Protein AF-0000000084949213 (afdb_homodimer)

Foldseek 3Di:
DAAEAEQEEAELAEQDCHEDERYEYENYEYENYEQDQYEYANYEYACYEYYCYENHNHEYAAYYYANYEYELYEHAQYECCRYDQPHDEYEYANYEQENYEDALHEHEQYEYANYEHALYEQANYEHANYEDHAYECANYDDFQYECALYECANYANAADACVRYHCHNYHYHPVHCVSNCVVVVDDDD/DAAEAEQEEAELAEQDCHEDERYEYENYEYENYEQDQYEYANYEYACYEYECYENHNHEYAAYYYANYEYELYEHAQYECCRYDQPHDEYEYANYEQENYEDALHEHEQYEYANYEHALYEQANYEHANYEDHAYECANYDDFQYECHLYECANYANAADACVRYHCHNYHYHPVHCVSNCVVVVDDDD

InterPro domains:
  IPR001646 Pentapeptide repeat [PF13599] (20-81)
  IPR001646 Pentapeptide repeat [PF13599] (91-152)
  IPR052949 Peptide antibiotic immunity-related [PTHR42999] (12-187)

Structure (mmCIF, N/CA/C/O backbone):
data_AF-0000000084949213-model_v1
#
loop_
_entity.id
_entity.type
_entity.pdbx_description
1 polymer 'Pentapeptide repeat-containing protein'
#
loop_
_atom_site.group_PDB
_atom_site.id
_atom_site.type_symbol
_atom_site.label_atom_id
_atom_site.label_alt_id
_atom_site.label_comp_id
_atom_site.label_asym_id
_atom_site.label_entity_id
_atom_site.label_seq_id
_atom_site.pdbx_PDB_ins_code
_atom_site.Cartn_x
_atom_site.Cartn_y
_atom_site.Cartn_z
_atom_site.occupancy
_atom_site.B_iso_or_equiv
_atom_site.auth_seq_id
_atom_site.auth_comp_id
_atom_site.auth_asym_id
_atom_site.auth_atom_id
_atom_site.pdbx_PDB_model_num
ATOM 1 N N . MET A 1 1 ? -15.68 45.188 22.5 1 49.16 1 MET A N 1
ATOM 2 C CA . MET A 1 1 ? -14.969 46.062 21.562 1 49.16 1 MET A CA 1
ATOM 3 C C . MET A 1 1 ? -13.617 45.438 21.172 1 49.16 1 MET A C 1
ATOM 5 O O . MET A 1 1 ? -12.859 45.031 22.047 1 49.16 1 MET A O 1
ATOM 9 N N . HIS A 1 2 ? -13.453 44.906 19.844 1 63.94 2 HIS A N 1
ATOM 10 C CA . HIS A 1 2 ? -12.219 44.281 19.391 1 63.94 2 HIS A CA 1
ATOM 11 C C . HIS A 1 2 ? -11.062 45.281 19.406 1 63.94 2 HIS A C 1
ATOM 13 O O . HIS A 1 2 ? -11.219 46.406 18.969 1 63.94 2 HIS A O 1
ATOM 19 N N . ASP A 1 3 ? -10.109 45.094 20.328 1 84.94 3 ASP A N 1
ATOM 20 C CA . ASP A 1 3 ? -8.867 45.844 20.172 1 84.94 3 ASP A CA 1
ATOM 21 C C . ASP A 1 3 ? -8.164 45.469 18.875 1 84.94 3 ASP A C 1
ATOM 23 O O . ASP A 1 3 ? -7.836 44.281 18.656 1 84.94 3 ASP A O 1
ATOM 27 N N . PHE A 1 4 ? -8.25 46.406 17.875 1 93.06 4 PHE A N 1
ATOM 28 C CA . PHE A 1 4 ? -7.656 46.219 16.547 1 93.06 4 PHE A CA 1
ATOM 29 C C . PHE A 1 4 ? -6.227 46.719 16.531 1 93.06 4 PHE A C 1
ATOM 31 O O . PHE A 1 4 ? -5.98 47.906 16.844 1 93.06 4 PHE A O 1
ATOM 38 N N . ILE A 1 5 ? -5.301 45.875 16.312 1 94.38 5 ILE A N 1
ATOM 39 C CA . ILE A 1 5 ? -3.879 46.188 16.219 1 94.38 5 ILE A CA 1
ATOM 40 C C . ILE A 1 5 ? -3.391 46 14.789 1 94.38 5 ILE A C 1
ATOM 42 O O . ILE A 1 5 ? -3.553 44.906 14.219 1 94.38 5 ILE A O 1
ATOM 46 N N . TYR A 1 6 ? -2.861 47.062 14.133 1 96.12 6 TYR A N 1
ATOM 47 C CA . TYR A 1 6 ? -2.525 47.031 12.719 1 96.12 6 TYR A CA 1
ATOM 48 C C . TYR A 1 6 ? -1.072 47.438 12.484 1 96.12 6 TYR A C 1
ATOM 50 O O . TYR A 1 6 ? -0.598 48.406 13.062 1 96.12 6 TYR A O 1
ATOM 58 N N . ASP A 1 7 ? -0.373 46.594 11.695 1 97.19 7 ASP A N 1
ATOM 59 C CA . ASP A 1 7 ? 0.947 46.938 11.188 1 97.19 7 ASP A CA 1
ATOM 60 C C . ASP A 1 7 ? 1.932 47.188 12.328 1 97.19 7 ASP A C 1
ATOM 62 O O . ASP A 1 7 ? 2.58 48.219 12.375 1 97.19 7 ASP A O 1
ATOM 66 N N . GLN A 1 8 ? 1.951 46.281 13.266 1 96.31 8 GLN A N 1
ATOM 67 C CA . GLN A 1 8 ? 2.859 46.375 14.406 1 96.31 8 GLN A CA 1
ATOM 68 C C . GLN A 1 8 ? 3.844 45.219 14.422 1 96.31 8 GLN A C 1
ATOM 70 O O . GLN A 1 8 ? 3.576 44.156 13.836 1 96.31 8 GLN A O 1
ATOM 75 N N . ASN A 1 9 ? 5.02 45.469 14.953 1 97.5 9 ASN A N 1
ATOM 76 C CA . ASN A 1 9 ? 6.031 44.438 15.203 1 97.5 9 ASN A CA 1
ATOM 77 C C . ASN A 1 9 ? 6.207 44.188 16.703 1 97.5 9 ASN A C 1
ATOM 79 O O . ASN A 1 9 ? 6.477 45.094 17.469 1 97.5 9 ASN A O 1
ATOM 83 N N . PHE A 1 10 ? 6 43.062 17.094 1 96.38 10 PHE A N 1
ATOM 84 C CA . PHE A 1 10 ? 6.203 42.625 18.469 1 96.38 10 PHE A CA 1
ATOM 85 C C . PHE A 1 10 ? 7.492 41.812 18.594 1 96.38 10 PHE A C 1
ATOM 87 O O . PHE A 1 10 ? 7.641 40.781 17.953 1 96.38 10 PHE A O 1
ATOM 94 N N . ASN A 1 11 ? 8.461 42.312 19.344 1 96.88 11 ASN A N 1
ATOM 95 C CA . ASN A 1 11 ? 9.773 41.688 19.469 1 96.88 11 ASN A CA 1
ATOM 96 C C . ASN A 1 11 ? 10.062 41.281 20.906 1 96.88 11 ASN A C 1
ATOM 98 O O . ASN A 1 11 ? 10.125 42.125 21.812 1 96.88 11 ASN A O 1
ATOM 102 N N . GLN A 1 12 ? 10.164 39.938 21.109 1 95.94 12 GLN A N 1
ATOM 103 C CA . GLN A 1 12 ? 10.594 39.375 22.391 1 95.94 12 GLN A CA 1
ATOM 104 C C . GLN A 1 12 ? 9.602 39.719 23.5 1 95.94 12 GLN A C 1
ATOM 106 O O . GLN A 1 12 ? 10.008 40.062 24.609 1 95.94 12 GLN A O 1
ATOM 111 N N . VAL A 1 13 ? 8.398 39.719 23.047 1 92.62 13 VAL A N 1
ATOM 112 C CA . VAL A 1 13 ? 7.363 39.938 24.062 1 92.62 13 VAL A CA 1
ATOM 113 C C . VAL A 1 13 ? 7.008 38.625 24.734 1 92.62 13 VAL A C 1
ATOM 115 O O . VAL A 1 13 ? 6.91 37.594 24.078 1 92.62 13 VAL A O 1
ATOM 118 N N . VAL A 1 14 ? 6.863 38.625 26.078 1 89.81 14 VAL A N 1
ATOM 119 C CA . VAL A 1 14 ? 6.516 37.406 26.844 1 89.81 14 VAL A CA 1
ATOM 120 C C . VAL A 1 14 ? 5.027 37.438 27.188 1 89.81 14 VAL A C 1
ATOM 122 O O . VAL A 1 14 ? 4.578 38.312 27.953 1 89.81 14 VAL A O 1
ATOM 125 N N . TYR A 1 15 ? 4.289 36.594 26.625 1 86 15 TYR A N 1
ATOM 126 C CA . TYR A 1 15 ? 2.857 36.469 26.859 1 86 15 TYR A CA 1
ATOM 127 C C . TYR A 1 15 ? 2.533 35.156 27.594 1 86 15 TYR A C 1
ATOM 129 O O . TYR A 1 15 ? 1.407 34.656 27.531 1 86 15 TYR A O 1
ATOM 137 N N . ASN A 1 16 ? 3.51 34.625 28.375 1 84.81 16 ASN A N 1
ATOM 138 C CA . ASN A 1 16 ? 3.299 33.375 29.078 1 84.81 16 ASN A CA 1
ATOM 139 C C . ASN A 1 16 ? 2.084 33.438 30 1 84.81 16 ASN A C 1
ATOM 141 O O . ASN A 1 16 ? 1.933 34.375 30.766 1 84.81 16 ASN A O 1
ATOM 145 N N . GLN A 1 17 ? 1.149 32.469 29.812 1 83.62 17 GLN A N 1
ATOM 146 C CA . GLN A 1 17 ? -0.035 32.281 30.656 1 83.62 17 GLN A CA 1
ATOM 147 C C . GLN A 1 17 ? -0.945 33.531 30.562 1 83.62 17 GLN A C 1
ATOM 149 O O . GLN A 1 17 ? -1.778 33.75 31.438 1 83.62 17 GLN A O 1
ATOM 154 N N . TYR A 1 18 ? -0.668 34.281 29.422 1 85.25 18 TYR A N 1
ATOM 155 C CA . TYR A 1 18 ? -1.505 35.438 29.219 1 85.25 18 TYR A CA 1
ATOM 156 C C . TYR A 1 18 ? -2.768 35.094 28.453 1 85.25 18 TYR A C 1
ATOM 158 O O . TYR A 1 18 ? -2.789 34.125 27.688 1 85.25 18 TYR A O 1
ATOM 166 N N . GLU A 1 19 ? -3.75 35.875 28.688 1 89 19 GLU A N 1
ATOM 167 C CA . GLU A 1 19 ? -4.992 35.719 27.953 1 89 19 GLU A CA 1
ATOM 168 C C . GLU A 1 19 ? -5.129 36.812 26.875 1 89 19 GLU A C 1
ATOM 170 O O . GLU A 1 19 ? -5.145 38 27.188 1 89 19 GLU A O 1
ATOM 175 N N . LEU A 1 20 ? -5.043 36.5 25.75 1 89.69 20 LEU A N 1
ATOM 176 C CA . LEU A 1 20 ? -5.316 37.375 24.625 1 89.69 20 LEU A CA 1
ATOM 177 C C . LEU A 1 20 ? -6.738 37.188 24.109 1 89.69 20 LEU A C 1
ATOM 179 O O . LEU A 1 20 ? -7.016 36.25 23.391 1 89.69 20 LEU A O 1
ATOM 183 N N . THR A 1 21 ? -7.582 38.062 24.547 1 91.12 21 THR A N 1
ATOM 184 C CA . THR A 1 21 ? -9 37.906 24.266 1 91.12 21 THR A CA 1
ATOM 185 C C . THR A 1 21 ? -9.516 39.031 23.375 1 91.12 21 THR A C 1
ATOM 187 O O . THR A 1 21 ? -9.227 40.188 23.609 1 91.12 21 THR A O 1
ATOM 190 N N . ASN A 1 22 ? -10.195 38.656 22.359 1 91.56 22 ASN A N 1
ATOM 191 C CA . ASN A 1 22 ? -10.93 39.562 21.5 1 91.56 22 ASN A CA 1
ATOM 192 C C . ASN A 1 22 ? -10.008 40.594 20.875 1 91.56 22 ASN A C 1
ATOM 194 O O . ASN A 1 22 ? -10.281 41.812 20.938 1 91.56 22 ASN A O 1
ATOM 198 N N . LYS A 1 23 ? -9.016 40.094 20.312 1 92 23 LYS A N 1
ATOM 199 C CA . LYS A 1 23 ? -8.07 40.969 19.609 1 92 23 LYS A CA 1
ATOM 200 C C . LYS A 1 23 ? -8.016 40.625 18.125 1 92 23 LYS A C 1
ATOM 202 O O . LYS A 1 23 ? -8.289 39.469 17.734 1 92 23 LYS A O 1
ATOM 207 N N . GLU A 1 24 ? -7.781 41.625 17.406 1 94.69 24 GLU A N 1
ATOM 208 C CA . GLU A 1 24 ? -7.551 41.438 15.969 1 94.69 24 GLU A CA 1
ATOM 209 C C . GLU A 1 24 ? -6.199 42 15.547 1 94.69 24 GLU A C 1
ATOM 211 O O . GLU A 1 24 ? -5.941 43.219 15.742 1 94.69 24 GLU A O 1
ATOM 216 N N . PHE A 1 25 ? -5.438 41.156 15.078 1 95.19 25 PHE A N 1
ATOM 217 C CA . PHE A 1 25 ? -4.133 41.594 14.57 1 95.19 25 PHE A CA 1
ATOM 218 C C . PHE A 1 25 ? -4.094 41.5 13.055 1 95.19 25 PHE A C 1
ATOM 220 O O . PHE A 1 25 ? -4.457 40.469 12.477 1 95.19 25 PHE A O 1
ATOM 227 N N . GLU A 1 26 ? -3.74 42.531 12.438 1 96.56 26 GLU A N 1
ATOM 228 C CA . GLU A 1 26 ? -3.604 42.531 10.984 1 96.56 26 GLU A CA 1
ATOM 229 C C . GLU A 1 26 ? -2.254 43.094 10.547 1 96.56 26 GLU A C 1
ATOM 231 O O . GLU A 1 26 ? -1.831 44.156 11.039 1 96.56 26 GLU A O 1
ATOM 236 N N . ASN A 1 27 ? -1.588 42.344 9.641 1 97.69 27 ASN A N 1
ATOM 237 C CA . ASN A 1 27 ? -0.301 42.781 9.109 1 97.69 27 ASN A CA 1
ATOM 238 C C . ASN A 1 27 ? 0.723 43 10.219 1 97.69 27 ASN A C 1
ATOM 240 O O . ASN A 1 27 ? 1.404 44 10.258 1 97.69 27 ASN A O 1
ATOM 244 N N . CYS A 1 28 ? 0.71 42.062 11.164 1 97.69 28 CYS A N 1
ATOM 245 C CA . CYS A 1 28 ? 1.638 42.156 12.281 1 97.69 28 CYS A CA 1
ATOM 246 C C . CYS A 1 28 ? 2.693 41.062 12.195 1 97.69 28 CYS A C 1
ATOM 248 O O . CYS A 1 28 ? 2.479 40.031 11.547 1 97.69 28 CYS A O 1
ATOM 250 N N . THR A 1 29 ? 3.826 41.312 12.766 1 98.25 29 THR A N 1
ATOM 251 C CA . THR A 1 29 ? 4.898 40.344 12.875 1 98.25 29 THR A CA 1
ATOM 252 C C . THR A 1 29 ? 5.285 40.125 14.336 1 98.25 29 THR A C 1
ATOM 254 O O . THR A 1 29 ? 5.457 41.094 15.086 1 98.25 29 THR A O 1
ATOM 257 N N . PHE A 1 30 ? 5.371 38.938 14.75 1 97.81 30 PHE A N 1
ATOM 258 C CA . PHE A 1 30 ? 5.82 38.562 16.078 1 97.81 30 PHE A CA 1
ATOM 259 C C . PHE A 1 30 ? 7.152 37.812 16 1 97.81 30 PHE A C 1
ATOM 261 O O . PHE A 1 30 ? 7.254 36.75 15.367 1 97.81 30 PHE A O 1
ATOM 268 N N . THR A 1 31 ? 8.219 38.375 16.594 1 98.25 31 THR A N 1
ATOM 269 C CA . THR A 1 31 ? 9.539 37.781 16.531 1 98.25 31 THR A CA 1
ATOM 270 C C . THR A 1 31 ? 10.055 37.438 17.922 1 98.25 31 THR A C 1
ATOM 272 O O . THR A 1 31 ? 10.211 38.344 18.766 1 98.25 31 THR A O 1
ATOM 275 N N . GLY A 1 32 ? 10.273 36.188 18.156 1 97.94 32 GLY A N 1
ATOM 276 C CA . GLY A 1 32 ? 10.867 35.781 19.422 1 97.94 32 GLY A CA 1
ATOM 277 C C . GLY A 1 32 ? 9.914 35.906 20.594 1 97.94 32 GLY A C 1
ATOM 278 O O . GLY A 1 32 ? 10.344 36.125 21.719 1 97.94 32 GLY A O 1
ATOM 279 N N . CYS A 1 33 ? 8.688 35.938 20.328 1 97.31 33 CYS A N 1
ATOM 280 C CA . CYS A 1 33 ? 7.699 36.062 21.391 1 97.31 33 CYS A CA 1
ATOM 281 C C . CYS A 1 33 ? 7.402 34.719 22.047 1 97.31 33 CYS A C 1
ATOM 283 O O . CYS A 1 33 ? 7.547 33.688 21.422 1 97.31 33 CYS A O 1
ATOM 285 N N . ASN A 1 34 ? 7.066 34.75 23.312 1 97.31 34 ASN A N 1
ATOM 286 C CA . ASN A 1 34 ? 6.746 33.531 24.062 1 97.31 34 ASN A CA 1
ATOM 287 C C . ASN A 1 34 ? 5.266 33.469 24.438 1 97.31 34 ASN A C 1
ATOM 289 O O . ASN A 1 34 ? 4.797 34.281 25.234 1 97.31 34 ASN A O 1
ATOM 293 N N . PHE A 1 35 ? 4.609 32.531 23.906 1 96.5 35 PHE A N 1
ATOM 294 C CA . PHE A 1 35 ? 3.184 32.344 24.156 1 96.5 35 PHE A CA 1
ATOM 295 C C . PHE A 1 35 ? 2.93 31.016 24.875 1 96.5 35 PHE A C 1
ATOM 297 O O . PHE A 1 35 ? 1.845 30.453 24.781 1 96.5 35 PHE A O 1
ATOM 304 N N . THR A 1 36 ? 3.908 30.484 25.578 1 96.06 36 THR A N 1
ATOM 305 C CA . THR A 1 36 ? 3.764 29.219 26.281 1 96.06 36 THR A CA 1
ATOM 306 C C . THR A 1 36 ? 2.561 29.266 27.219 1 96.06 36 THR A C 1
ATOM 308 O O . THR A 1 36 ? 2.422 30.188 28.016 1 96.06 36 THR A O 1
ATOM 311 N N . GLN A 1 37 ? 1.643 28.375 27.062 1 95.31 37 GLN A N 1
ATOM 312 C CA . GLN A 1 37 ? 0.457 28.219 27.891 1 95.31 37 GLN A CA 1
ATOM 313 C C . GLN A 1 37 ? -0.43 29.453 27.844 1 95.31 37 GLN A C 1
ATOM 315 O O . GLN A 1 37 ? -1.168 29.734 28.781 1 95.31 37 GLN A O 1
ATOM 320 N N . ALA A 1 38 ? -0.267 30.234 26.781 1 94.38 38 ALA A N 1
ATOM 321 C CA . ALA A 1 38 ? -1.157 31.375 26.594 1 94.38 38 ALA A CA 1
ATOM 322 C C . ALA A 1 38 ? -2.549 30.922 26.156 1 94.38 38 ALA A C 1
ATOM 324 O O . ALA A 1 38 ? -2.713 29.828 25.625 1 94.38 38 ALA A O 1
ATOM 325 N N . PHE A 1 39 ? -3.494 31.75 26.469 1 93.88 39 PHE 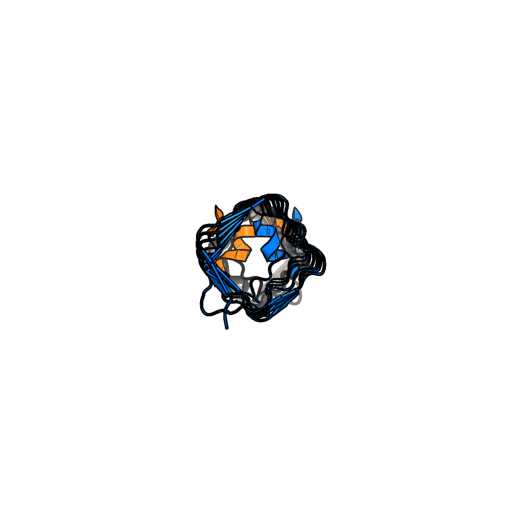A N 1
ATOM 326 C CA . PHE A 1 39 ? -4.875 31.484 26.078 1 93.88 39 PHE A CA 1
ATOM 327 C C . PHE A 1 39 ? -5.344 32.469 25.031 1 93.88 39 PHE A C 1
ATOM 329 O O . PHE A 1 39 ? -5.363 33.688 25.266 1 93.88 39 PHE A O 1
ATOM 336 N N . PHE A 1 40 ? -5.648 31.969 23.906 1 93.31 40 PHE A N 1
ATOM 337 C CA . PHE A 1 40 ? -6.215 32.781 22.859 1 93.31 40 PHE A CA 1
ATOM 338 C C . PHE A 1 40 ? -7.719 32.562 22.734 1 93.31 40 PHE A C 1
ATOM 340 O O . PHE A 1 40 ? -8.172 31.438 22.531 1 93.31 40 PHE A O 1
ATOM 347 N N . THR A 1 41 ? -8.469 33.625 22.938 1 92.06 41 THR A N 1
ATOM 348 C CA . THR A 1 41 ? -9.922 33.5 22.797 1 92.06 41 THR A CA 1
ATOM 349 C C . THR A 1 41 ? -10.477 34.594 21.906 1 92.06 41 THR A C 1
ATOM 351 O O . THR A 1 41 ? -10.234 35.781 22.141 1 92.06 41 THR A O 1
ATOM 354 N N . GLY A 1 42 ? -11.203 34.156 20.859 1 90.56 42 GLY A N 1
ATOM 355 C CA . GLY A 1 42 ? -11.852 35.125 20 1 90.56 42 GLY A CA 1
ATOM 356 C C . GLY A 1 42 ? -10.875 36.031 19.281 1 90.56 42 GLY A C 1
ATOM 357 O O . GLY A 1 42 ? -11.195 37.188 18.984 1 90.56 42 GLY A O 1
ATOM 358 N N . THR A 1 43 ? -9.734 35.594 19.156 1 91.5 43 THR A N 1
ATOM 359 C CA . THR A 1 43 ? -8.695 36.406 18.531 1 91.5 43 THR A CA 1
ATOM 360 C C . THR A 1 43 ? -8.57 36.094 17.047 1 91.5 43 THR A C 1
ATOM 362 O O . THR A 1 43 ? -8.812 34.969 16.625 1 91.5 43 THR A O 1
ATOM 365 N N . MET A 1 44 ? -8.273 37.125 16.297 1 92.62 44 MET A N 1
ATOM 366 C CA . MET A 1 44 ? -8.109 36.969 14.859 1 92.62 44 MET A CA 1
ATOM 367 C C . MET A 1 44 ? -6.742 37.438 14.406 1 92.62 44 MET A C 1
ATOM 369 O O . MET A 1 44 ? -6.297 38.531 14.805 1 92.62 44 MET A O 1
ATOM 373 N N . PHE A 1 45 ? -6.141 36.688 13.57 1 93.31 45 PHE A N 1
ATOM 374 C CA . PHE A 1 45 ? -4.887 37.062 12.938 1 93.31 45 PHE A CA 1
ATOM 375 C C . PHE A 1 45 ? -5.02 37.062 11.422 1 93.31 45 PHE A C 1
ATOM 377 O O . PHE A 1 45 ? -5.363 36.031 10.82 1 93.31 45 PHE A O 1
ATOM 384 N N . VAL A 1 46 ? -4.766 38.188 10.781 1 93.75 46 VAL A N 1
ATOM 385 C CA . VAL A 1 46 ? -4.836 38.312 9.336 1 93.75 46 VAL A CA 1
ATOM 386 C C . VAL A 1 46 ? -3.502 38.812 8.789 1 93.75 46 VAL A C 1
ATOM 388 O O . VAL A 1 46 ? -2.992 39.844 9.25 1 93.75 46 VAL A O 1
ATOM 391 N N . ASP A 1 47 ? -2.885 38.062 7.848 1 95.5 47 ASP A N 1
ATOM 392 C CA . ASP A 1 47 ? -1.632 38.469 7.219 1 95.5 47 ASP A CA 1
ATOM 393 C C . ASP A 1 47 ? -0.541 38.688 8.266 1 95.5 47 ASP A C 1
ATOM 395 O O . ASP A 1 47 ? 0.139 39.719 8.25 1 95.5 47 ASP A O 1
ATOM 399 N N . CYS A 1 48 ? -0.458 37.781 9.164 1 96.75 48 CYS A N 1
ATOM 400 C CA . CYS A 1 48 ? 0.534 37.906 10.227 1 96.75 48 CYS A CA 1
ATOM 401 C C . CYS A 1 48 ? 1.63 36.844 10.062 1 96.75 48 CYS A C 1
ATOM 403 O O . CYS A 1 48 ? 1.417 35.812 9.422 1 96.75 48 CYS A O 1
ATOM 405 N N . THR A 1 49 ? 2.775 37.156 10.578 1 97.94 49 THR A N 1
ATOM 406 C CA . THR A 1 49 ? 3.898 36.219 10.586 1 97.94 49 THR A CA 1
ATOM 407 C C . THR A 1 49 ? 4.438 36.062 12.008 1 97.94 49 THR A C 1
ATOM 409 O O . THR A 1 49 ? 4.633 37.031 12.734 1 97.94 49 THR A O 1
ATOM 412 N N . PHE A 1 50 ? 4.641 34.875 12.398 1 98 50 PHE A N 1
ATOM 413 C CA . PHE A 1 50 ? 5.285 34.531 13.656 1 98 50 PHE A CA 1
ATOM 414 C C . PHE A 1 50 ? 6.637 33.844 13.406 1 98 50 PHE A C 1
ATOM 416 O O . PHE A 1 50 ? 6.719 32.875 12.68 1 98 50 PHE A O 1
ATOM 423 N N . LYS A 1 51 ? 7.738 34.438 13.969 1 98.38 51 LYS A N 1
ATOM 424 C CA . LYS A 1 51 ? 9.086 33.906 13.773 1 98.38 51 LYS A CA 1
ATOM 425 C C . LYS A 1 51 ? 9.766 33.625 15.117 1 98.38 51 LYS A C 1
ATOM 427 O O . LYS A 1 51 ? 9.828 34.5 15.977 1 98.38 51 LYS A O 1
ATOM 432 N N . ASN A 1 52 ? 10.211 32.375 15.211 1 98.5 52 ASN A N 1
ATOM 433 C CA . ASN A 1 52 ? 10.953 32 16.406 1 98.5 52 ASN A CA 1
ATOM 434 C C . ASN A 1 52 ? 10.125 32.219 17.672 1 98.5 52 ASN A C 1
ATOM 436 O O . ASN A 1 52 ? 10.617 32.781 18.656 1 98.5 52 ASN A O 1
ATOM 440 N N . CYS A 1 53 ? 8.938 31.844 17.625 1 98.38 53 CYS A N 1
ATOM 441 C CA . CYS A 1 53 ? 8.039 32 18.766 1 98.38 53 CYS A CA 1
ATOM 442 C C . CYS A 1 53 ? 7.777 30.656 19.438 1 98.38 53 CYS A C 1
ATOM 444 O O . CYS A 1 53 ? 8.031 29.594 18.859 1 98.38 53 CYS A O 1
ATOM 446 N N . ASN A 1 54 ? 7.371 30.703 20.656 1 98.12 54 ASN A N 1
ATOM 447 C CA . ASN A 1 54 ? 7.031 29.516 21.422 1 98.12 54 ASN A CA 1
ATOM 448 C C . ASN A 1 54 ? 5.551 29.484 21.797 1 98.12 54 ASN A C 1
ATOM 450 O O . ASN A 1 54 ? 5.074 30.359 22.531 1 98.12 54 ASN A O 1
ATOM 454 N N . PHE A 1 55 ? 4.859 28.453 21.297 1 97.25 55 PHE A N 1
ATOM 455 C CA . PHE A 1 55 ? 3.438 28.297 21.578 1 97.25 55 PHE A CA 1
ATOM 456 C C . PHE A 1 55 ? 3.18 27.031 22.391 1 97.25 55 PHE A C 1
ATOM 458 O O . PHE A 1 55 ? 2.043 26.562 22.484 1 97.25 55 PHE A O 1
ATOM 465 N N . LYS A 1 56 ? 4.18 26.469 23 1 96.94 56 LYS A N 1
ATOM 466 C CA . LYS A 1 56 ? 4.043 25.188 23.688 1 96.94 56 LYS A CA 1
ATOM 467 C C . LYS A 1 56 ? 2.873 25.219 24.672 1 96.94 56 LYS A C 1
ATOM 469 O O . LYS A 1 56 ? 2.773 26.141 25.5 1 96.94 56 LYS A O 1
ATOM 474 N N . GLU A 1 57 ? 1.869 24.328 24.5 1 96.44 57 GLU A N 1
ATOM 475 C CA . GLU A 1 57 ? 0.73 24.094 25.391 1 96.44 57 GLU A CA 1
ATOM 476 C C . GLU A 1 57 ? -0.219 25.297 25.391 1 96.44 57 GLU A C 1
ATOM 478 O O . GLU A 1 57 ? -0.993 25.484 26.328 1 96.44 57 GLU A O 1
ATOM 483 N N . ALA A 1 58 ? -0.126 26.125 24.359 1 95.88 58 ALA A N 1
ATOM 484 C CA . ALA A 1 58 ? -1.089 27.219 24.234 1 95.88 58 ALA A CA 1
ATOM 485 C C . ALA A 1 58 ? -2.5 26.688 24.016 1 95.88 58 ALA A C 1
ATOM 487 O O . ALA A 1 58 ? -2.682 25.609 23.438 1 95.88 58 ALA A O 1
ATOM 488 N N . LYS A 1 59 ? -3.48 27.469 24.453 1 94.5 59 LYS A N 1
ATOM 489 C CA . LYS A 1 59 ? -4.883 27.094 24.312 1 94.5 59 LYS A CA 1
ATOM 490 C C . LYS A 1 59 ? -5.598 27.984 23.297 1 94.5 59 LYS A C 1
ATOM 492 O O . LYS A 1 59 ? -5.516 29.219 23.391 1 94.5 59 LYS A O 1
ATOM 497 N N . ILE A 1 60 ? -6.277 27.297 22.438 1 91.69 60 ILE A N 1
ATOM 498 C CA . ILE A 1 60 ? -6.938 28 21.344 1 91.69 60 ILE A CA 1
ATOM 499 C C . ILE A 1 60 ? -8.453 27.859 21.469 1 91.69 60 ILE A C 1
ATOM 501 O O . ILE A 1 60 ? -8.969 26.734 21.578 1 91.69 60 ILE A O 1
ATOM 505 N N . GLY A 1 61 ? -9.141 28.984 21.547 1 90.88 61 GLY A N 1
ATOM 506 C CA . GLY A 1 61 ? -10.594 29.031 21.578 1 90.88 61 GLY A CA 1
ATOM 507 C C . GLY A 1 61 ? -11.164 30.031 20.578 1 90.88 61 GLY A C 1
ATOM 508 O O . GLY A 1 61 ? -11.172 31.234 20.828 1 90.88 61 GLY A O 1
ATOM 509 N N . HIS A 1 62 ? -11.625 29.516 19.406 1 88.69 62 HIS A N 1
ATOM 510 C CA . HIS A 1 62 ? -12.258 30.312 18.359 1 88.69 62 HIS A CA 1
ATOM 511 C C . HIS A 1 62 ? -11.289 31.328 17.781 1 88.69 62 HIS A C 1
ATOM 513 O O . HIS A 1 62 ? -11.578 32.531 17.734 1 88.69 62 HIS A O 1
ATOM 519 N N . VAL A 1 63 ? -10.281 30.891 17.453 1 90.88 63 VAL A N 1
ATOM 520 C CA . VAL A 1 63 ? -9.258 31.75 16.859 1 90.88 63 VAL A CA 1
ATOM 521 C C . VAL A 1 63 ? -9.344 31.672 15.336 1 90.88 63 VAL A C 1
ATOM 523 O O . VAL A 1 63 ? -9.523 30.594 14.773 1 90.88 63 VAL A O 1
ATOM 526 N N . GLY A 1 64 ? -9.281 32.844 14.711 1 91.12 64 GLY A N 1
ATOM 527 C CA . GLY A 1 64 ? -9.234 32.906 13.258 1 91.12 64 GLY A CA 1
ATOM 528 C C . GLY A 1 64 ? -7.836 33.156 12.719 1 91.12 64 GLY A C 1
ATOM 529 O O . GLY A 1 64 ? -7.102 34 13.242 1 91.12 64 GLY A O 1
ATOM 530 N N . LEU A 1 65 ? -7.531 32.406 11.734 1 91.12 65 LEU A N 1
ATOM 531 C CA . LEU A 1 65 ? -6.238 32.531 11.07 1 91.12 65 LEU A CA 1
ATOM 532 C C . LEU A 1 65 ? -6.422 32.688 9.562 1 91.12 65 LEU A C 1
ATOM 534 O O . LEU A 1 65 ? -7 31.828 8.906 1 91.12 65 LEU A O 1
ATOM 538 N N . ARG A 1 66 ? -6.02 33.875 9.078 1 92.06 66 ARG A N 1
ATOM 539 C CA . ARG A 1 66 ? -6.074 34.094 7.641 1 92.06 66 ARG A CA 1
ATOM 540 C C . ARG A 1 66 ? -4.723 34.562 7.105 1 92.06 66 ARG A C 1
ATOM 542 O O . ARG A 1 66 ? -4.273 35.656 7.395 1 92.06 66 ARG A O 1
ATOM 549 N N . ASN A 1 67 ? -4.125 33.688 6.293 1 93.38 67 ASN A N 1
ATOM 550 C CA . ASN A 1 67 ? -2.807 33.969 5.723 1 93.38 67 ASN A CA 1
ATOM 551 C C . ASN A 1 67 ? -1.767 34.219 6.809 1 93.38 67 ASN A C 1
ATOM 553 O O . ASN A 1 67 ? -1.156 35.281 6.852 1 93.38 67 ASN A O 1
ATOM 557 N N . VAL A 1 68 ? -1.606 33.281 7.574 1 95.31 68 VAL A N 1
ATOM 558 C CA . VAL A 1 68 ? -0.656 33.375 8.68 1 95.31 68 VAL A CA 1
ATOM 559 C C . VAL A 1 68 ? 0.515 32.438 8.43 1 95.31 68 VAL A C 1
ATOM 561 O O . VAL A 1 68 ? 0.319 31.281 7.996 1 95.31 68 VAL A O 1
ATOM 564 N N . LEU A 1 69 ? 1.699 32.938 8.672 1 97.06 69 LEU A N 1
ATOM 565 C CA . LEU A 1 69 ? 2.904 32.125 8.516 1 97.06 69 LEU A CA 1
ATOM 566 C C . LEU A 1 69 ? 3.586 31.891 9.859 1 97.06 69 LEU A C 1
ATOM 568 O O . LEU A 1 69 ? 3.822 32.844 10.609 1 97.06 69 LEU A O 1
ATOM 572 N N . PHE A 1 70 ? 3.881 30.656 10.141 1 97.69 70 PHE A N 1
ATOM 573 C CA . PHE A 1 70 ? 4.656 30.297 11.32 1 97.69 70 PHE A CA 1
ATOM 574 C C . PHE A 1 70 ? 6.027 29.766 10.922 1 97.69 70 PHE A C 1
ATOM 576 O O . PHE A 1 70 ? 6.125 28.812 10.141 1 97.69 70 PHE A O 1
ATOM 583 N N . VAL A 1 71 ? 7.047 30.359 11.461 1 98.56 71 VAL A N 1
ATOM 584 C CA . VAL A 1 71 ? 8.406 29.938 11.125 1 98.56 71 VAL A CA 1
ATOM 585 C C . VAL A 1 71 ? 9.203 29.703 12.406 1 98.56 71 VAL A C 1
ATOM 587 O O . VAL A 1 71 ? 9.125 30.5 13.352 1 98.56 71 VAL A O 1
ATOM 590 N N . ASP A 1 72 ? 9.945 28.609 12.422 1 98.62 72 ASP A N 1
ATOM 591 C CA . ASP A 1 72 ? 10.867 28.312 13.516 1 98.62 72 ASP A CA 1
ATOM 592 C C . ASP A 1 72 ? 10.18 28.438 14.867 1 98.62 72 ASP A C 1
ATOM 594 O O . ASP A 1 72 ? 10.703 29.078 15.781 1 98.62 72 ASP A O 1
ATOM 598 N N . SER A 1 73 ? 9.07 27.859 14.945 1 98.75 73 SER A N 1
ATOM 599 C CA . SER A 1 73 ? 8.266 28.047 16.141 1 98.75 73 SER A CA 1
ATOM 600 C C . SER A 1 73 ? 7.852 26.703 16.75 1 98.75 73 SER A C 1
ATOM 602 O O . SER A 1 73 ? 7.891 25.672 16.062 1 98.75 73 SER A O 1
ATOM 604 N N . ASP A 1 74 ? 7.508 26.719 18.031 1 98.69 74 ASP A N 1
ATOM 605 C CA . ASP A 1 74 ? 7.191 25.5 18.766 1 98.69 74 ASP A CA 1
ATOM 606 C C . ASP A 1 74 ? 5.703 25.438 19.109 1 98.69 74 ASP A C 1
ATOM 608 O O . ASP A 1 74 ? 5.195 26.281 19.859 1 98.69 74 ASP A O 1
ATOM 612 N N . PHE A 1 75 ? 5.051 24.406 18.625 1 98.12 75 PHE A N 1
ATOM 613 C CA . PHE A 1 75 ? 3.631 24.188 18.875 1 98.12 75 PHE A CA 1
ATOM 614 C C . PHE A 1 75 ? 3.396 22.859 19.594 1 98.12 75 PHE A C 1
ATOM 616 O O . PHE A 1 75 ? 2.348 22.25 19.422 1 98.12 75 PHE A O 1
ATOM 623 N N . THR A 1 76 ? 4.336 22.391 20.344 1 98.38 76 THR A N 1
ATOM 624 C CA . THR A 1 76 ? 4.203 21.109 21.031 1 98.38 76 THR A CA 1
ATOM 625 C C . THR A 1 76 ? 2.957 21.094 21.906 1 98.38 76 THR A C 1
ATOM 627 O O . THR A 1 76 ? 2.729 22.031 22.688 1 98.38 76 THR A O 1
ATOM 630 N N . ASN A 1 77 ? 2.102 20.125 21.688 1 97.88 77 ASN A N 1
ATOM 631 C CA . ASN A 1 77 ? 0.928 19.875 22.516 1 97.88 77 ASN A CA 1
ATOM 632 C C . ASN A 1 77 ? -0.113 20.984 22.375 1 97.88 77 ASN A C 1
ATOM 634 O O . ASN A 1 77 ? -0.742 21.375 23.359 1 97.88 77 ASN A O 1
ATOM 638 N N . VAL A 1 78 ? -0.283 21.516 21.25 1 97 78 VAL A N 1
ATOM 639 C CA . VAL A 1 78 ? -1.317 22.516 21 1 97 78 VAL A CA 1
ATOM 640 C C . VAL A 1 78 ? -2.502 21.859 20.281 1 97 78 VAL A C 1
ATOM 642 O O . VAL A 1 78 ? -2.316 21.062 19.375 1 97 78 VAL A O 1
ATOM 645 N N . ASN A 1 79 ? -3.66 22.156 20.719 1 96.38 79 ASN A N 1
ATOM 646 C CA . ASN A 1 79 ? -4.891 21.672 20.094 1 96.38 79 ASN A CA 1
ATOM 647 C C . ASN A 1 79 ? -5.523 22.734 19.203 1 96.38 79 ASN A C 1
ATOM 649 O O . ASN A 1 79 ? -6.047 23.734 19.703 1 96.38 79 ASN A O 1
ATOM 653 N N . PHE A 1 80 ? -5.582 22.516 17.906 1 93.25 80 PHE A N 1
ATOM 654 C CA . PHE A 1 80 ? -6.074 23.5 16.953 1 93.25 80 PHE A CA 1
ATOM 655 C C . PHE A 1 80 ? -7.559 23.281 16.672 1 93.25 80 PHE A C 1
ATOM 657 O O . PHE A 1 80 ? -8.148 24 15.859 1 93.25 80 PHE A O 1
ATOM 664 N N . ALA A 1 81 ? -8.195 22.375 17.344 1 88.31 81 ALA A N 1
ATOM 665 C CA . ALA A 1 81 ? -9.547 21.938 17 1 88.31 81 ALA A CA 1
ATOM 666 C C . ALA A 1 81 ? -10.531 23.094 17.094 1 88.31 81 ALA A C 1
ATOM 668 O O . ALA A 1 81 ? -11.508 23.156 16.328 1 88.31 81 ALA A O 1
ATOM 669 N N . MET A 1 82 ? -10.281 24 17.906 1 83.81 82 MET A N 1
ATOM 670 C CA . MET A 1 82 ? -11.211 25.109 18.125 1 83.81 82 MET A CA 1
ATOM 671 C C . MET A 1 82 ? -10.805 26.328 17.312 1 83.81 82 MET A C 1
ATOM 673 O O . MET A 1 82 ? -11.18 27.453 17.641 1 83.81 82 MET A O 1
ATOM 677 N N . THR A 1 83 ? -10.117 26.141 16.312 1 86.06 83 THR A N 1
ATOM 678 C CA . THR A 1 83 ? -9.852 27.203 15.352 1 86.06 83 THR A CA 1
ATOM 679 C C . THR A 1 83 ? -11.047 27.391 14.414 1 86.06 83 THR A C 1
ATOM 681 O O . THR A 1 83 ? -11.719 26.422 14.055 1 86.06 83 THR A O 1
ATOM 684 N N . ASP A 1 84 ? -11.344 28.641 14.141 1 80.06 84 ASP A N 1
ATOM 685 C CA . ASP A 1 84 ? -12.453 28.922 13.227 1 80.06 84 ASP A CA 1
ATOM 686 C C . ASP A 1 84 ? -12.117 28.469 11.812 1 80.06 84 ASP A C 1
ATOM 688 O O . ASP A 1 84 ? -11.094 28.859 11.25 1 80.06 84 ASP A O 1
ATOM 692 N N . GLN A 1 85 ? -12.93 27.734 11.25 1 67.19 85 GLN A N 1
ATOM 693 C CA . GLN A 1 85 ? -12.625 27.031 10 1 67.19 85 GLN A CA 1
ATOM 694 C C . GLN A 1 85 ? -12.914 27.922 8.797 1 67.19 85 GLN A C 1
ATOM 696 O O . GLN A 1 85 ? -12.359 27.719 7.715 1 67.19 85 GLN A O 1
ATOM 701 N N . VAL A 1 86 ? -13.695 28.969 8.875 1 62.12 86 VAL A N 1
ATOM 702 C CA . VAL A 1 86 ? -14.086 29.797 7.742 1 62.12 86 VAL A CA 1
ATOM 703 C C . VAL A 1 86 ? -12.852 30.469 7.145 1 62.12 86 VAL A C 1
ATOM 705 O O . VAL A 1 86 ? -12.789 30.719 5.938 1 62.12 86 VAL A O 1
ATOM 708 N N . ILE A 1 87 ? -11.812 30.75 7.848 1 58.59 87 ILE A N 1
ATOM 709 C CA . ILE A 1 87 ? -10.742 31.609 7.344 1 58.59 87 ILE A CA 1
ATOM 710 C C . ILE A 1 87 ? -9.414 30.875 7.43 1 58.59 87 ILE A C 1
ATOM 712 O O . ILE A 1 87 ? -8.695 30.984 8.43 1 58.59 87 ILE A O 1
ATOM 716 N N . TYR A 1 88 ? -9.281 29.828 6.461 1 64.69 88 TYR A N 1
ATOM 717 C CA . TYR A 1 88 ? -8.156 29 6.867 1 64.69 88 TYR A CA 1
ATOM 718 C C . TYR A 1 88 ? -7.086 28.953 5.781 1 64.69 88 TYR A C 1
ATOM 720 O O . TYR A 1 88 ? -7.379 28.641 4.625 1 64.69 88 TYR A O 1
ATOM 728 N N . GLU A 1 89 ? -5.969 29.859 5.984 1 80.06 89 GLU A N 1
ATOM 729 C CA . GLU A 1 89 ? -4.723 29.625 5.258 1 80.06 89 GLU A CA 1
ATOM 730 C C . GLU A 1 89 ? -3.51 29.906 6.145 1 80.06 89 GLU A C 1
ATOM 732 O O . GLU A 1 89 ? -3.137 31.062 6.355 1 80.06 89 GLU A O 1
ATOM 737 N N . PHE A 1 90 ? -3.035 28.922 6.805 1 84.88 90 PHE A N 1
ATOM 738 C CA . PHE A 1 90 ? -1.79 29.062 7.547 1 84.88 90 PHE A CA 1
ATOM 739 C C . PHE A 1 90 ? -0.832 27.922 7.238 1 84.88 90 PHE A C 1
ATOM 741 O O . PHE A 1 90 ? -1.263 26.828 6.863 1 84.88 90 PHE A O 1
ATOM 748 N N . HIS A 1 91 ? 0.467 28.297 7.348 1 94.44 91 HIS A N 1
ATOM 749 C CA . HIS A 1 91 ? 1.536 27.391 6.965 1 94.44 91 HIS A CA 1
ATOM 750 C C . HIS A 1 91 ? 2.627 27.344 8.031 1 94.44 91 HIS A C 1
ATOM 752 O O . HIS A 1 91 ? 2.832 28.312 8.758 1 94.44 91 HIS A O 1
ATOM 758 N N . PHE A 1 92 ? 3.309 26.219 8.117 1 97.75 92 PHE A N 1
ATOM 759 C CA . PHE A 1 92 ? 4.363 26.016 9.102 1 97.75 92 PHE A CA 1
ATOM 760 C C . PHE A 1 92 ? 5.691 25.703 8.414 1 97.75 92 PHE A C 1
ATOM 762 O O . PHE A 1 92 ? 5.754 24.828 7.539 1 97.75 92 PHE A O 1
ATOM 769 N N . THR A 1 93 ? 6.711 26.375 8.758 1 98.56 93 THR A N 1
ATOM 770 C CA . THR A 1 93 ? 8.062 26.094 8.281 1 98.56 93 THR A CA 1
ATOM 771 C C . THR A 1 93 ? 9.031 25.969 9.453 1 98.56 93 THR A C 1
ATOM 773 O O . THR A 1 93 ? 9.117 26.859 10.297 1 98.56 93 THR A O 1
ATOM 776 N N . ASN A 1 94 ? 9.719 24.844 9.516 1 98.62 94 ASN A N 1
ATOM 777 C CA . ASN A 1 94 ? 10.695 24.609 10.578 1 98.62 94 ASN A CA 1
ATOM 778 C C . ASN A 1 94 ? 10.062 24.688 11.961 1 98.62 94 ASN A C 1
ATOM 780 O O . ASN A 1 94 ? 10.602 25.328 12.859 1 98.62 94 ASN A O 1
ATOM 784 N N . CYS A 1 95 ? 8.961 24.078 12.094 1 98.81 95 CYS A N 1
ATOM 785 C CA . CYS A 1 95 ? 8.227 24.172 13.359 1 98.81 95 CYS A CA 1
ATOM 786 C C . CYS A 1 95 ? 8.18 22.812 14.055 1 98.81 95 CYS A C 1
ATOM 788 O O . CYS A 1 95 ? 8.367 21.781 13.414 1 98.81 95 CYS A O 1
ATOM 790 N N . LEU A 1 96 ? 8 22.844 15.352 1 98.81 96 LEU A N 1
ATOM 791 C CA . LEU A 1 96 ? 7.727 21.672 16.172 1 98.81 96 LEU A CA 1
ATOM 792 C C . LEU A 1 96 ? 6.234 21.531 16.453 1 98.81 96 LEU A C 1
ATOM 794 O O . LEU A 1 96 ? 5.652 22.359 17.156 1 98.81 96 LEU A O 1
ATOM 798 N N . LEU A 1 97 ? 5.648 20.484 15.922 1 98.62 97 LEU A N 1
ATOM 799 C CA . LEU A 1 97 ? 4.211 20.281 16.078 1 98.62 97 LEU A CA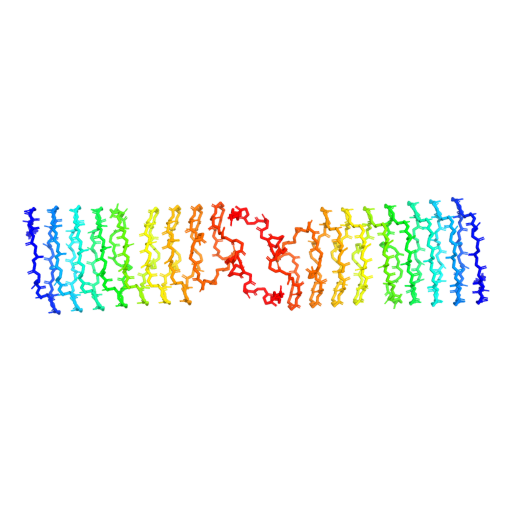 1
ATOM 800 C C . LEU A 1 97 ? 3.926 18.953 16.766 1 98.62 97 LEU A C 1
ATOM 802 O O . LEU A 1 97 ? 2.844 18.375 16.594 1 98.62 97 LEU A O 1
ATOM 806 N N . ASP A 1 98 ? 4.855 18.438 17.547 1 98.69 98 ASP A N 1
ATOM 807 C CA . ASP A 1 98 ? 4.664 17.172 18.234 1 98.69 98 ASP A CA 1
ATOM 808 C C . ASP A 1 98 ? 3.434 17.219 19.141 1 98.69 98 ASP A C 1
ATOM 810 O O . ASP A 1 98 ? 3.234 18.188 19.875 1 98.69 98 ASP A O 1
ATOM 814 N N . TYR A 1 99 ? 2.59 16.266 19 1 98.19 99 TYR A N 1
ATOM 815 C CA . TYR A 1 99 ? 1.41 16.078 19.844 1 98.19 99 TYR A CA 1
ATOM 816 C C . TYR A 1 99 ? 0.348 17.125 19.531 1 98.19 99 TYR A C 1
ATOM 818 O O . TYR A 1 99 ? -0.637 17.25 20.25 1 98.19 99 TYR A O 1
ATOM 826 N N . ALA A 1 100 ? 0.492 17.891 18.516 1 98.06 100 ALA A N 1
ATOM 827 C CA . ALA A 1 100 ? -0.546 18.844 18.109 1 98.06 100 ALA A CA 1
ATOM 828 C C . ALA A 1 100 ? -1.77 18.125 17.562 1 98.06 100 ALA A C 1
ATOM 830 O O . ALA A 1 100 ? -1.681 16.953 17.156 1 98.06 100 ALA A O 1
ATOM 831 N N . GLN A 1 101 ? -2.934 18.797 17.609 1 96.94 101 GLN A N 1
ATOM 832 C CA . GLN A 1 101 ? -4.184 18.203 17.156 1 96.94 101 GLN A CA 1
ATOM 833 C C . GLN A 1 101 ? -4.867 19.094 16.109 1 96.94 101 GLN A C 1
ATOM 835 O O . GLN A 1 101 ? -5.066 20.281 16.344 1 96.94 101 GLN A O 1
ATOM 840 N N . PHE A 1 102 ? -5.203 18.438 15.008 1 94.94 102 PHE A N 1
ATOM 841 C CA . PHE A 1 102 ? -5.895 19.125 13.93 1 94.94 102 PHE A CA 1
ATOM 842 C C . PHE A 1 102 ? -7.219 18.453 13.609 1 94.94 102 PHE A C 1
ATOM 844 O O . PHE A 1 102 ? -7.668 18.453 12.461 1 94.94 102 PHE A O 1
ATOM 851 N N . TYR A 1 103 ? -7.801 17.984 14.609 1 92.38 103 TYR A N 1
ATOM 852 C CA . TYR A 1 103 ? -8.984 17.141 14.492 1 92.38 103 TYR A CA 1
ATOM 853 C C . TYR A 1 103 ? -10.117 17.891 13.797 1 92.38 103 TYR A C 1
ATOM 855 O O . TYR A 1 103 ? -10.43 19.031 14.148 1 92.38 103 TYR A O 1
ATOM 863 N N . LYS A 1 104 ? -10.711 17.219 12.695 1 92.19 104 LYS A N 1
ATOM 864 C CA . LYS A 1 104 ? -11.922 17.641 12 1 92.19 104 LYS A CA 1
ATOM 865 C C . LYS A 1 104 ? -11.742 19.047 11.406 1 92.19 104 LYS A C 1
ATOM 867 O O . LYS A 1 104 ? -12.695 19.828 11.367 1 92.19 104 LYS A O 1
ATOM 872 N N . LEU A 1 105 ? -10.594 19.328 10.977 1 92 105 LEU A N 1
ATOM 873 C CA . LEU A 1 105 ? -10.336 20.641 10.391 1 92 105 LEU A CA 1
ATOM 874 C C . LEU A 1 105 ? -10.258 20.547 8.875 1 92 105 LEU A C 1
ATOM 876 O O . LEU A 1 105 ? -9.883 19.5 8.328 1 92 105 LEU A O 1
ATOM 880 N N . LYS A 1 106 ? -10.656 21.641 8.219 1 92.81 106 LYS A N 1
ATOM 881 C CA . LYS A 1 106 ? -10.469 21.797 6.781 1 92.81 106 LYS A CA 1
ATOM 882 C C . LYS A 1 106 ? -9.148 22.5 6.477 1 92.81 106 LYS A C 1
ATOM 884 O O . LYS A 1 106 ? -9.078 23.734 6.496 1 92.81 106 LYS A O 1
ATOM 889 N N . LEU A 1 107 ? -8.211 21.75 6.105 1 93.44 107 LEU A N 1
ATOM 890 C CA . LEU A 1 107 ? -6.848 22.25 5.98 1 93.44 107 LEU A CA 1
ATOM 891 C C . LEU A 1 107 ? -6.363 22.156 4.539 1 93.44 107 LEU A C 1
ATOM 893 O O . LEU A 1 107 ? -5.191 21.844 4.297 1 93.44 107 LEU A O 1
ATOM 897 N N . LYS A 1 108 ? -7.219 22.422 3.65 1 94.44 108 LYS A N 1
ATOM 898 C CA . LYS A 1 108 ? -6.863 22.312 2.238 1 94.44 108 LYS A CA 1
ATOM 899 C C . LYS A 1 108 ? -5.672 23.203 1.905 1 94.44 108 LYS A C 1
ATOM 901 O O . LYS A 1 108 ? -5.602 24.359 2.354 1 94.44 108 LYS A O 1
ATOM 906 N N . LYS A 1 109 ? -4.734 22.641 1.277 1 94.94 109 LYS A N 1
ATOM 907 C CA . LYS A 1 109 ? -3.586 23.344 0.71 1 94.94 109 LYS A CA 1
ATOM 908 C C . LYS A 1 109 ? -2.617 23.797 1.803 1 94.94 109 LYS A C 1
ATOM 910 O O . LYS A 1 109 ? -1.662 24.531 1.533 1 94.94 109 LYS A O 1
ATOM 915 N N . ILE A 1 110 ? -2.787 23.406 2.967 1 95.31 110 ILE A N 1
ATOM 916 C CA . ILE A 1 110 ? -1.853 23.75 4.031 1 95.31 110 ILE A CA 1
ATOM 917 C C . ILE A 1 110 ? -0.469 23.188 3.707 1 95.31 110 ILE A C 1
ATOM 919 O O . ILE A 1 110 ? -0.351 22.172 3.035 1 95.31 110 ILE A O 1
ATOM 923 N N . GLN A 1 111 ? 0.544 23.922 4.223 1 97.44 111 GLN A N 1
ATOM 924 C CA . GLN A 1 111 ? 1.914 23.5 3.953 1 97.44 111 GLN A CA 1
ATOM 925 C C . GLN A 1 111 ? 2.707 23.344 5.246 1 97.44 111 GLN A C 1
ATOM 927 O O . GLN A 1 111 ? 2.736 24.25 6.078 1 97.44 111 GLN A O 1
ATOM 932 N N . PHE A 1 112 ? 3.285 22.172 5.359 1 98.5 112 PHE A N 1
ATOM 933 C CA . PHE A 1 112 ? 4.266 21.875 6.398 1 98.5 112 PHE A CA 1
ATOM 934 C C . PHE A 1 112 ? 5.641 21.625 5.793 1 98.5 112 PHE A C 1
ATOM 936 O O . PHE A 1 112 ? 5.809 20.719 4.98 1 98.5 112 PHE A O 1
ATOM 943 N N . THR A 1 113 ? 6.59 22.422 6.152 1 98.75 113 THR A N 1
ATOM 944 C CA . THR A 1 113 ? 7.934 22.25 5.609 1 98.75 113 THR A CA 1
ATOM 945 C C . THR A 1 113 ? 8.953 22.109 6.73 1 98.75 113 THR A C 1
ATOM 947 O O . THR A 1 113 ? 9.062 22.984 7.594 1 98.75 113 THR A O 1
ATOM 950 N N . ASN A 1 114 ? 9.672 21.047 6.734 1 98.75 114 ASN A N 1
ATOM 951 C CA . ASN A 1 114 ? 10.711 20.797 7.727 1 98.75 114 ASN A CA 1
ATOM 952 C C . ASN A 1 114 ? 10.148 20.828 9.148 1 98.75 114 ASN A C 1
ATOM 954 O O . ASN A 1 114 ? 10.711 21.484 10.023 1 98.75 114 ASN A O 1
ATOM 958 N N . CYS A 1 115 ? 9.117 20.109 9.344 1 98.81 115 CYS A N 1
ATOM 959 C CA . CYS A 1 115 ? 8.469 20.109 10.648 1 98.81 115 CYS A CA 1
ATOM 960 C C . CYS A 1 115 ? 8.586 18.766 11.328 1 98.81 115 CYS A C 1
ATOM 962 O O . CYS A 1 115 ? 8.641 17.719 10.656 1 98.81 115 CYS A O 1
ATOM 964 N N . SER A 1 116 ? 8.695 18.797 12.648 1 98.81 116 SER A N 1
ATOM 965 C CA . SER A 1 116 ? 8.469 17.594 13.453 1 98.81 116 SER A CA 1
ATOM 966 C C . SER A 1 116 ? 6.996 17.453 13.836 1 98.81 116 SER A C 1
ATOM 968 O O . SER A 1 116 ? 6.41 18.375 14.422 1 98.81 116 SER A O 1
ATOM 970 N N . MET A 1 117 ? 6.422 16.391 13.516 1 98.62 117 MET A N 1
ATOM 971 C CA . MET A 1 117 ? 4.996 16.172 13.75 1 98.62 117 MET A CA 1
ATOM 972 C C . MET A 1 117 ? 4.75 14.82 14.406 1 98.62 117 MET A C 1
ATOM 974 O O . MET A 1 117 ? 3.873 14.062 13.969 1 98.62 117 MET A O 1
ATOM 978 N N . VAL A 1 118 ? 5.551 14.492 15.32 1 98.75 118 VAL A N 1
ATOM 979 C CA . VAL A 1 118 ? 5.434 13.219 16.031 1 98.75 118 VAL A CA 1
ATOM 980 C C . VAL A 1 118 ? 4.117 13.18 16.797 1 98.75 118 VAL A C 1
ATOM 982 O O . VAL A 1 118 ? 3.797 14.109 17.547 1 98.75 118 VAL A O 1
ATOM 985 N N . SER A 1 119 ? 3.297 12.156 16.578 1 98.69 119 SER A N 1
ATOM 986 C CA . SER A 1 119 ? 2.041 11.906 17.266 1 98.69 119 SER A CA 1
ATOM 987 C C . SER A 1 119 ? 1.032 13.023 17.016 1 98.69 119 SER A C 1
ATOM 989 O O . SER A 1 119 ? 0.167 13.289 17.844 1 98.69 119 SER A O 1
ATOM 991 N N . VAL A 1 120 ? 1.164 13.68 15.953 1 98.56 120 VAL A N 1
ATOM 992 C CA . VAL A 1 120 ? 0.164 14.664 15.555 1 98.56 120 VAL A CA 1
ATOM 993 C C . VAL A 1 120 ? -1.138 13.961 15.18 1 98.56 120 VAL A C 1
ATOM 995 O O . VAL A 1 120 ? -1.12 12.836 14.688 1 98.56 120 VAL A O 1
ATOM 998 N N . ASP A 1 121 ? -2.236 14.648 15.391 1 98.19 121 ASP A N 1
ATOM 999 C CA . ASP A 1 121 ? -3.541 14.055 15.125 1 98.19 121 ASP A CA 1
ATOM 1000 C C . ASP A 1 121 ? -4.262 14.789 14 1 98.19 121 ASP A C 1
ATOM 1002 O O . ASP A 1 121 ? -4.68 15.938 14.172 1 98.19 121 ASP A O 1
ATOM 1006 N N . PHE A 1 122 ? -4.484 14.07 12.867 1 97.62 122 PHE A N 1
ATOM 1007 C CA . PHE A 1 122 ? -5.215 14.617 11.727 1 97.62 122 PHE A CA 1
ATOM 1008 C C . PHE A 1 122 ? -6.535 13.883 11.523 1 97.62 122 PHE A C 1
ATOM 1010 O O . PHE A 1 122 ? -7.059 13.844 10.414 1 97.62 122 PHE A O 1
ATOM 1017 N N . MET A 1 123 ? -7.078 13.352 12.578 1 97.5 123 MET A N 1
ATOM 1018 C CA . MET A 1 123 ? -8.312 12.586 12.453 1 97.5 123 MET A CA 1
ATOM 1019 C C . MET A 1 123 ? -9.422 13.438 11.852 1 97.5 123 MET A C 1
ATOM 1021 O O . MET A 1 123 ? -9.625 14.578 12.266 1 97.5 123 MET A O 1
ATOM 1025 N N . GLU A 1 124 ? -10.141 12.859 10.797 1 97.56 124 GLU A N 1
ATOM 1026 C CA . GLU A 1 124 ? -11.312 13.438 10.141 1 97.56 124 GLU A CA 1
ATOM 1027 C C . GLU A 1 124 ? -11 14.82 9.57 1 97.56 124 GLU A C 1
ATOM 1029 O O . GLU A 1 124 ? -11.891 15.664 9.469 1 97.56 124 GLU A O 1
ATOM 1034 N N . SER A 1 125 ? -9.766 15.055 9.234 1 96 125 SER A N 1
ATOM 1035 C CA . SER A 1 125 ? -9.375 16.344 8.672 1 96 125 SER A CA 1
ATOM 1036 C C . SER A 1 125 ? -9.328 16.281 7.145 1 96 125 SER A C 1
ATOM 1038 O O . SER A 1 125 ? -9.242 15.203 6.562 1 96 125 SER A O 1
ATOM 1040 N N . ASP A 1 126 ? -9.531 17.453 6.512 1 96.94 126 ASP A N 1
ATOM 1041 C CA . ASP A 1 126 ? -9.398 17.594 5.062 1 96.94 126 ASP A CA 1
ATOM 1042 C C . ASP A 1 126 ? -8.047 18.188 4.688 1 96.94 126 ASP A C 1
ATOM 1044 O O . ASP A 1 126 ? -7.824 19.391 4.848 1 96.94 126 ASP A O 1
ATOM 1048 N N . LEU A 1 127 ? -7.23 17.391 4.168 1 97.44 127 LEU A N 1
ATOM 1049 C CA . LEU A 1 127 ? -5.875 17.781 3.793 1 97.44 127 LEU A CA 1
ATOM 1050 C C . LEU A 1 127 ? -5.691 17.703 2.281 1 97.44 127 LEU A C 1
ATOM 1052 O O . LEU A 1 127 ? -4.598 17.391 1.799 1 97.44 127 LEU A O 1
ATOM 1056 N N . THR A 1 128 ? -6.773 18 1.574 1 98 128 THR A N 1
ATOM 1057 C CA . THR A 1 128 ? -6.695 18.016 0.118 1 98 128 THR A CA 1
ATOM 1058 C C . THR A 1 128 ? -5.605 18.984 -0.351 1 98 128 THR A C 1
ATOM 1060 O O . THR A 1 128 ? -5.539 20.125 0.104 1 98 128 THR A O 1
ATOM 1063 N N . GLU A 1 129 ? -4.688 18.516 -1.129 1 98 129 GLU A N 1
ATOM 1064 C CA . GLU A 1 129 ? -3.613 19.297 -1.735 1 98 129 GLU A CA 1
ATOM 1065 C C . GLU A 1 129 ? -2.656 19.844 -0.675 1 98 129 GLU A C 1
ATOM 1067 O O . GLU A 1 129 ? -1.951 20.828 -0.91 1 98 129 GLU A O 1
ATOM 1072 N N . ALA A 1 130 ? -2.592 19.234 0.479 1 97.88 130 ALA A N 1
ATOM 1073 C CA . ALA A 1 130 ? -1.629 19.625 1.505 1 97.88 130 ALA A CA 1
ATOM 1074 C C . ALA A 1 130 ? -0.214 19.203 1.119 1 97.88 130 ALA A C 1
ATOM 1076 O O . ALA A 1 130 ? -0.029 18.234 0.369 1 97.88 130 ALA A O 1
ATOM 1077 N N . LEU A 1 131 ? 0.703 19.969 1.605 1 98.62 131 LEU A N 1
ATOM 1078 C CA . LEU A 1 131 ? 2.109 19.656 1.382 1 98.62 131 LEU A CA 1
ATOM 1079 C C . LEU A 1 131 ? 2.799 19.281 2.689 1 98.62 131 LEU A C 1
ATOM 1081 O O . LEU A 1 131 ? 2.801 20.062 3.641 1 98.62 131 LEU A O 1
ATOM 1085 N N . PHE A 1 132 ? 3.297 18.094 2.727 1 98.75 132 PHE A N 1
ATOM 1086 C CA . PHE A 1 132 ? 4.25 17.672 3.744 1 98.75 132 PHE A CA 1
ATOM 1087 C C . PHE A 1 132 ? 5.648 17.531 3.154 1 98.75 132 PHE A C 1
ATOM 1089 O O . PHE A 1 132 ? 5.949 16.562 2.467 1 98.75 132 PHE A O 1
ATOM 1096 N N . ASP A 1 133 ? 6.418 18.531 3.393 1 98.75 133 ASP A N 1
ATOM 1097 C CA . ASP A 1 133 ? 7.77 18.547 2.836 1 98.75 133 ASP A CA 1
ATOM 1098 C C . ASP A 1 133 ? 8.812 18.312 3.924 1 98.75 133 ASP A C 1
ATOM 1100 O O . ASP A 1 133 ? 9.039 19.172 4.777 1 98.75 133 ASP A O 1
ATOM 1104 N N . ASN A 1 134 ? 9.43 17.141 3.865 1 98.62 134 ASN A N 1
ATOM 1105 C CA . ASN A 1 134 ? 10.469 16.766 4.816 1 98.62 134 ASN A CA 1
ATOM 1106 C C . ASN A 1 134 ? 9.961 16.828 6.254 1 98.62 134 ASN A C 1
ATOM 1108 O O . ASN A 1 134 ? 10.57 17.484 7.105 1 98.62 134 ASN A O 1
ATOM 1112 N N . CYS A 1 135 ? 8.922 16.141 6.484 1 98.81 135 CYS A N 1
ATOM 1113 C CA . CYS A 1 135 ? 8.305 16.125 7.805 1 98.81 135 CYS A CA 1
ATOM 1114 C C . CYS A 1 135 ? 8.461 14.75 8.461 1 98.81 135 CYS A C 1
ATOM 1116 O O . CYS A 1 135 ? 8.375 13.727 7.785 1 98.81 135 CYS A O 1
ATOM 1118 N N . ASN A 1 136 ? 8.734 14.727 9.727 1 98.81 136 ASN A N 1
ATOM 1119 C CA . ASN A 1 136 ? 8.68 13.516 10.539 1 98.81 136 ASN A CA 1
ATOM 1120 C C . ASN A 1 136 ? 7.27 13.227 11.031 1 98.81 136 ASN A C 1
ATOM 1122 O O . ASN A 1 136 ? 6.742 13.953 11.875 1 98.81 136 ASN A O 1
ATOM 1126 N N . LEU A 1 137 ? 6.699 12.172 10.547 1 98.81 137 LEU A N 1
ATOM 1127 C CA . LEU A 1 137 ? 5.293 11.906 10.844 1 98.81 137 LEU A CA 1
ATOM 1128 C C . LEU A 1 137 ? 5.145 10.656 11.703 1 98.81 137 LEU A C 1
ATOM 1130 O O . LEU A 1 137 ? 4.117 9.977 11.648 1 98.81 137 LEU A O 1
ATOM 1134 N N . ARG A 1 138 ? 6.195 10.406 12.508 1 98.62 138 ARG A N 1
ATOM 1135 C CA . ARG A 1 138 ? 6.164 9.242 13.391 1 98.62 138 ARG A CA 1
ATOM 1136 C C . ARG A 1 138 ? 4.941 9.281 14.305 1 98.62 138 ARG A C 1
ATOM 1138 O O . ARG A 1 138 ? 4.672 10.305 14.945 1 98.62 138 ARG A O 1
ATOM 1145 N N . LEU A 1 139 ? 4.148 8.219 14.281 1 98.38 139 LEU A N 1
ATOM 1146 C CA . LEU A 1 139 ? 2.988 8.023 15.141 1 98.38 139 LEU A CA 1
ATOM 1147 C C . LEU A 1 139 ? 1.902 9.047 14.836 1 98.38 139 LEU A C 1
ATOM 1149 O O . LEU A 1 139 ? 0.978 9.234 15.625 1 98.38 139 LEU A O 1
ATOM 1153 N N . ALA A 1 140 ? 2.008 9.773 13.75 1 98.56 140 ALA A N 1
ATOM 1154 C CA . ALA A 1 140 ? 0.925 10.656 13.328 1 98.56 140 ALA A CA 1
ATOM 1155 C C . ALA A 1 140 ? -0.353 9.875 13.055 1 98.56 140 ALA A C 1
ATOM 1157 O O . ALA A 1 140 ? -0.303 8.758 12.539 1 98.56 140 ALA A O 1
ATOM 1158 N N . VAL A 1 141 ? -1.423 10.461 13.375 1 98.31 141 VAL A N 1
ATOM 1159 C CA . VAL A 1 141 ? -2.703 9.773 13.227 1 98.31 141 VAL A CA 1
ATOM 1160 C C . VAL A 1 141 ? -3.449 10.328 12.016 1 98.31 141 VAL A C 1
ATOM 1162 O O . VAL A 1 141 ? -3.859 11.492 12.008 1 98.31 141 VAL A O 1
ATOM 1165 N N . PHE A 1 142 ? -3.58 9.531 10.992 1 98.31 142 PHE A N 1
ATOM 1166 C CA . PHE A 1 142 ? -4.453 9.766 9.844 1 98.31 142 PHE A CA 1
ATOM 1167 C C . PHE A 1 142 ? -5.605 8.766 9.828 1 98.31 142 PHE A C 1
ATOM 1169 O O . PHE A 1 142 ? -5.41 7.59 9.523 1 98.31 142 PHE A O 1
ATOM 1176 N N . SER A 1 143 ? -6.762 9.156 10.188 1 97.88 143 SER A N 1
ATOM 1177 C CA . SER A 1 143 ? -7.969 8.336 10.195 1 97.88 143 SER A CA 1
ATOM 1178 C C . SER A 1 143 ? -9.172 9.125 9.688 1 97.88 143 SER A C 1
ATOM 1180 O O . SER A 1 143 ? -9.477 10.203 10.195 1 97.88 143 SER A O 1
ATOM 1182 N N . ASP A 1 144 ? -9.82 8.531 8.633 1 98.25 144 ASP A N 1
ATOM 1183 C CA . ASP A 1 144 ? -10.945 9.195 7.98 1 98.25 144 ASP A CA 1
ATOM 1184 C C . ASP A 1 144 ? -10.547 10.594 7.504 1 98.25 144 ASP A C 1
ATOM 1186 O O . ASP A 1 144 ? -11.328 11.539 7.609 1 98.25 144 ASP A O 1
ATOM 1190 N N . SER A 1 145 ? -9.367 10.703 7.098 1 98.19 145 SER A N 1
ATOM 1191 C CA . SER A 1 145 ? -8.875 11.969 6.562 1 98.19 145 SER A CA 1
ATOM 1192 C C . SER A 1 145 ? -8.922 11.984 5.039 1 98.19 145 SER A C 1
ATOM 1194 O O . SER A 1 145 ? -9.031 10.93 4.406 1 98.19 145 SER A O 1
ATOM 1196 N N . ILE A 1 146 ? -9 13.133 4.484 1 98.62 146 ILE A N 1
ATOM 1197 C CA . ILE A 1 146 ? -8.969 13.328 3.039 1 98.62 146 ILE A CA 1
ATOM 1198 C C . ILE A 1 146 ? -7.578 13.805 2.617 1 98.62 146 ILE A C 1
ATOM 1200 O O . ILE A 1 146 ? -7.191 14.945 2.902 1 98.62 146 ILE A O 1
ATOM 1204 N N . LEU A 1 147 ? -6.895 12.953 1.946 1 98.75 147 LEU A N 1
ATOM 1205 C CA . LEU A 1 147 ? -5.516 13.234 1.562 1 98.75 147 LEU A CA 1
ATOM 1206 C C . LEU A 1 147 ? -5.383 13.344 0.047 1 98.75 147 LEU A C 1
ATOM 1208 O O . LEU A 1 147 ? -4.297 13.141 -0.501 1 98.75 147 LEU A O 1
ATOM 1212 N N . ILE A 1 148 ? -6.492 13.641 -0.625 1 98.75 148 ILE A N 1
ATOM 1213 C CA . ILE A 1 148 ? -6.523 13.734 -2.08 1 98.75 148 ILE A CA 1
ATOM 1214 C C . ILE A 1 148 ? -5.488 14.75 -2.553 1 98.75 148 ILE A C 1
ATOM 1216 O O . ILE A 1 148 ? -5.441 15.883 -2.057 1 98.75 148 ILE A O 1
ATOM 1220 N N . LYS A 1 149 ? -4.566 14.352 -3.391 1 98.75 149 LYS A N 1
ATOM 1221 C CA . LYS A 1 149 ? -3.553 15.188 -4.027 1 98.75 149 LYS A CA 1
ATOM 1222 C C . LYS A 1 149 ? -2.572 15.75 -3.002 1 98.75 149 LYS A C 1
ATOM 1224 O O . LYS A 1 149 ? -1.866 16.719 -3.273 1 98.75 149 LYS A O 1
ATOM 1229 N N . SER A 1 150 ? -2.535 15.234 -1.799 1 98.81 150 SER A N 1
ATOM 1230 C CA . SER A 1 150 ? -1.53 15.648 -0.824 1 98.81 150 SER A CA 1
ATOM 1231 C C . SER A 1 150 ? -0.15 15.117 -1.198 1 98.81 150 SER A C 1
ATOM 1233 O O . SER A 1 150 ? -0.034 14.117 -1.905 1 98.81 150 SER A O 1
ATOM 1235 N N . ASP A 1 151 ? 0.842 15.852 -0.799 1 98.88 151 ASP A N 1
ATOM 1236 C CA . ASP A 1 151 ? 2.207 15.508 -1.182 1 98.88 151 ASP A CA 1
ATOM 1237 C C . ASP A 1 151 ? 3.021 15.062 0.032 1 98.88 151 ASP A C 1
ATOM 1239 O O . ASP A 1 151 ? 3.344 15.875 0.901 1 98.88 151 ASP A O 1
ATOM 1243 N N . PHE A 1 152 ? 3.359 13.797 0.08 1 98.81 152 PHE A N 1
ATOM 1244 C CA . PHE A 1 152 ? 4.164 13.219 1.149 1 98.81 152 PHE A CA 1
ATOM 1245 C C . PHE A 1 152 ? 5.543 12.82 0.636 1 98.81 152 PHE A C 1
ATOM 1247 O O . PHE A 1 152 ? 6.297 12.141 1.333 1 98.81 152 PHE A O 1
ATOM 1254 N N . TYR A 1 153 ? 5.91 13.258 -0.485 1 98.56 153 TYR A N 1
ATOM 1255 C CA . TYR A 1 153 ? 7.051 12.742 -1.235 1 98.56 153 TYR A CA 1
ATOM 1256 C C . TYR A 1 153 ? 8.297 12.695 -0.364 1 98.56 153 TYR A C 1
ATOM 1258 O O . TYR A 1 153 ? 9 11.68 -0.326 1 98.56 153 TYR A O 1
ATOM 1266 N N . SER A 1 154 ? 8.586 13.695 0.348 1 98.5 154 SER A N 1
ATOM 1267 C CA . SER A 1 154 ? 9.844 13.805 1.075 1 98.5 154 SER A CA 1
ATOM 1268 C C . SER A 1 154 ? 9.664 13.453 2.549 1 98.5 154 SER A C 1
ATOM 1270 O O . SER A 1 154 ? 10.625 13.484 3.32 1 98.5 154 SER A O 1
ATOM 1272 N N . SER A 1 155 ? 8.492 13.164 2.975 1 98.56 155 SER A N 1
ATOM 1273 C CA . SER A 1 155 ? 8.234 12.945 4.395 1 98.56 155 SER A CA 1
ATOM 1274 C C . SER A 1 155 ? 8.406 11.484 4.77 1 98.56 155 SER A C 1
ATOM 1276 O O . SER A 1 155 ? 8.562 10.625 3.895 1 98.56 155 SER A O 1
ATOM 1278 N N . TYR A 1 156 ? 8.469 11.234 6.086 1 98.25 156 TYR A N 1
ATOM 1279 C CA . TYR A 1 156 ? 8.906 9.891 6.477 1 98.25 156 TYR A CA 1
ATOM 1280 C C . TYR A 1 156 ? 8.281 9.492 7.809 1 98.25 156 TYR A C 1
ATOM 1282 O O . TYR A 1 156 ? 7.66 10.312 8.484 1 98.25 156 TYR A O 1
ATOM 1290 N N . ASN A 1 157 ? 8.344 8.164 8.117 1 98.06 157 ASN A N 1
ATOM 1291 C CA . ASN A 1 157 ? 7.941 7.547 9.375 1 98.06 157 ASN A CA 1
ATOM 1292 C C . ASN A 1 157 ? 6.426 7.574 9.547 1 98.06 157 ASN A C 1
ATOM 1294 O O . ASN A 1 157 ? 5.926 7.637 10.672 1 98.06 157 ASN A O 1
ATOM 1298 N N . PHE A 1 158 ? 5.707 7.691 8.477 1 98.44 158 PHE A N 1
ATOM 1299 C CA . PHE A 1 158 ? 4.254 7.648 8.625 1 98.44 158 PHE A CA 1
ATOM 1300 C C . PHE A 1 158 ? 3.742 6.219 8.484 1 98.44 158 PHE A C 1
ATOM 1302 O O . PHE A 1 158 ? 4.434 5.352 7.949 1 98.44 158 PHE A O 1
ATOM 1309 N N . SER A 1 159 ? 2.619 6.004 9.047 1 98.19 159 SER A N 1
ATOM 1310 C CA . SER A 1 159 ? 1.789 4.82 8.844 1 98.19 159 SER A CA 1
ATOM 1311 C C . SER A 1 159 ? 0.348 5.203 8.523 1 98.19 159 SER A C 1
ATOM 1313 O O . SER A 1 159 ? -0.419 5.555 9.422 1 98.19 159 SER A O 1
ATOM 1315 N N . ILE A 1 160 ? 0.006 5.133 7.273 1 98.25 160 ILE A N 1
ATOM 1316 C CA . ILE A 1 160 ? -1.315 5.547 6.812 1 98.25 160 ILE A CA 1
ATOM 1317 C C . ILE A 1 160 ? -2.07 4.344 6.258 1 98.25 160 ILE A C 1
ATOM 1319 O O . ILE A 1 160 ? -1.586 3.664 5.348 1 98.25 160 ILE A O 1
ATOM 1323 N N . ASN A 1 161 ? -3.201 4.105 6.785 1 97.44 161 ASN A N 1
ATOM 1324 C CA . ASN A 1 161 ? -4.07 3.066 6.246 1 97.44 161 ASN A CA 1
ATOM 1325 C C . ASN A 1 161 ? -4.855 3.562 5.035 1 97.44 161 ASN A C 1
ATOM 1327 O O . ASN A 1 161 ? -5.742 4.41 5.168 1 97.44 161 ASN A O 1
ATOM 1331 N N . PRO A 1 162 ? -4.555 3 3.881 1 96.75 162 PRO A N 1
ATOM 1332 C CA . PRO A 1 162 ? -5.207 3.518 2.676 1 96.75 162 PRO A CA 1
ATOM 1333 C C . PRO A 1 162 ? -6.711 3.258 2.66 1 96.75 162 PRO A C 1
ATOM 1335 O O . PRO A 1 162 ? -7.453 3.938 1.947 1 96.75 162 PRO A O 1
ATOM 1338 N N . GLU A 1 163 ? -7.188 2.369 3.439 1 95.25 163 GLU A N 1
ATOM 1339 C CA . GLU A 1 163 ? -8.602 2.018 3.473 1 95.25 163 GLU A CA 1
ATOM 1340 C C . GLU A 1 163 ? -9.398 3 4.332 1 95.25 163 GLU A C 1
ATOM 1342 O O . GLU A 1 163 ? -10.617 3.119 4.188 1 95.25 163 GLU A O 1
ATOM 1347 N N . LYS A 1 164 ? -8.742 3.641 5.195 1 96.94 164 LYS A N 1
ATOM 1348 C CA . LYS A 1 164 ? -9.414 4.527 6.141 1 96.94 164 LYS A CA 1
ATOM 1349 C C . LYS A 1 164 ? -9.227 5.988 5.754 1 96.94 164 LYS A C 1
ATOM 1351 O O . LYS A 1 164 ? -9.641 6.891 6.484 1 96.94 164 LYS A O 1
ATOM 1356 N N . ASN A 1 165 ? -8.547 6.199 4.688 1 97.75 165 ASN A N 1
ATOM 1357 C CA . ASN A 1 165 ? -8.258 7.543 4.203 1 97.75 165 ASN A CA 1
ATOM 1358 C C . ASN A 1 165 ? -8.445 7.645 2.691 1 97.75 165 ASN A C 1
ATOM 1360 O O . ASN A 1 165 ? -8.312 6.652 1.977 1 97.75 165 ASN A O 1
ATOM 1364 N N . LYS A 1 166 ? -8.781 8.781 2.209 1 98.06 166 LYS A N 1
ATOM 1365 C CA . LYS A 1 166 ? -8.859 9.031 0.772 1 98.06 166 LYS A CA 1
ATOM 1366 C C . LYS A 1 166 ? -7.516 9.5 0.222 1 98.06 166 LYS A C 1
ATOM 1368 O O . LYS A 1 166 ? -7.047 10.594 0.559 1 98.06 166 LYS A O 1
ATOM 1373 N N . LEU A 1 167 ? -6.969 8.773 -0.725 1 98.44 167 LEU A N 1
ATOM 1374 C CA . LEU A 1 167 ? -5.578 9.008 -1.104 1 98.44 167 LEU A CA 1
ATOM 1375 C C . LEU A 1 167 ? -5.469 9.32 -2.594 1 98.44 167 LEU A C 1
ATOM 1377 O O . LEU A 1 167 ? -4.363 9.445 -3.125 1 98.44 167 LEU A O 1
ATOM 1381 N N . LYS A 1 168 ? -6.559 9.477 -3.289 1 98.19 168 LYS A N 1
ATOM 1382 C CA . LYS A 1 168 ? -6.508 9.625 -4.742 1 98.19 168 LYS A CA 1
ATOM 1383 C C . LYS A 1 168 ? -5.539 10.734 -5.145 1 98.19 168 LYS A C 1
ATOM 1385 O O . LYS A 1 168 ? -5.648 11.867 -4.676 1 98.19 168 LYS A O 1
ATOM 1390 N N . LYS A 1 169 ? -4.543 10.398 -5.953 1 98.56 169 LYS A N 1
ATOM 1391 C CA . LYS A 1 169 ? -3.545 11.297 -6.535 1 98.56 169 LYS A CA 1
ATOM 1392 C C . LYS A 1 169 ? -2.611 11.852 -5.465 1 98.56 169 LYS A C 1
ATOM 1394 O O . LYS A 1 169 ? -1.951 12.867 -5.676 1 98.56 169 LYS A O 1
ATOM 1399 N N . ALA A 1 170 ? -2.635 11.336 -4.25 1 98.81 170 ALA A N 1
ATOM 1400 C CA . ALA A 1 170 ? -1.603 11.688 -3.277 1 98.81 170 ALA A CA 1
ATOM 1401 C C . ALA A 1 170 ? -0.226 11.227 -3.754 1 98.81 170 ALA A C 1
ATOM 1403 O O . ALA A 1 170 ? -0.108 10.234 -4.477 1 98.81 170 ALA A O 1
ATOM 1404 N N . ILE A 1 171 ? 0.758 11.93 -3.385 1 98.81 171 ILE A N 1
ATOM 1405 C CA . ILE A 1 171 ? 2.1 11.719 -3.92 1 98.81 171 ILE A CA 1
ATOM 1406 C C . ILE A 1 171 ? 2.998 11.125 -2.836 1 98.81 171 ILE A C 1
ATOM 1408 O O . ILE A 1 171 ? 3.061 11.648 -1.72 1 98.81 171 ILE A O 1
ATOM 1412 N N . PHE A 1 172 ? 3.672 10.055 -3.15 1 98.62 172 PHE A N 1
ATOM 1413 C CA . PHE A 1 172 ? 4.629 9.383 -2.277 1 98.62 172 PHE A CA 1
ATOM 1414 C C . PHE A 1 172 ? 5.91 9.055 -3.033 1 98.62 172 PHE A C 1
ATOM 1416 O O . PHE A 1 172 ? 5.977 9.211 -4.254 1 98.62 172 PHE A O 1
ATOM 1423 N N . SER A 1 173 ? 6.914 8.711 -2.32 1 97.62 173 SER A N 1
ATOM 1424 C CA . SER A 1 173 ? 8.141 8.195 -2.92 1 97.62 173 SER A CA 1
ATOM 1425 C C . SER A 1 173 ? 8.203 6.676 -2.84 1 97.62 173 SER A C 1
ATOM 1427 O O . SER A 1 173 ? 7.473 6.062 -2.055 1 97.62 173 SER A O 1
ATOM 1429 N N . GLN A 1 174 ? 9.094 6.113 -3.656 1 95.81 174 GLN A N 1
ATOM 1430 C CA . GLN A 1 174 ? 9.32 4.672 -3.605 1 95.81 174 GLN A CA 1
ATOM 1431 C C . GLN A 1 174 ? 9.789 4.238 -2.221 1 95.81 174 GLN A C 1
ATOM 1433 O O . GLN A 1 174 ? 9.461 3.145 -1.759 1 95.81 174 GLN A O 1
ATOM 1438 N N . GLU A 1 175 ? 10.43 5.07 -1.601 1 95.06 175 GLU A N 1
ATOM 1439 C CA . GLU A 1 175 ? 11.031 4.746 -0.311 1 95.06 175 GLU A CA 1
ATOM 1440 C C . GLU A 1 175 ? 9.992 4.762 0.803 1 95.06 175 GLU A C 1
ATOM 1442 O O . GLU A 1 175 ? 10.047 3.947 1.726 1 95.06 175 GLU A O 1
ATOM 1447 N N . ASN A 1 176 ? 9 5.613 0.668 1 97 176 ASN A N 1
ATOM 1448 C CA . ASN A 1 176 ? 8.172 5.801 1.853 1 97 176 ASN A CA 1
ATOM 1449 C C . ASN A 1 176 ? 6.801 5.145 1.686 1 97 176 ASN A C 1
ATOM 1451 O O . ASN A 1 176 ? 6.023 5.074 2.639 1 97 176 ASN A O 1
ATOM 1455 N N . ILE A 1 177 ? 6.586 4.582 0.519 1 97.31 177 ILE A N 1
ATOM 1456 C CA . ILE A 1 177 ? 5.277 3.992 0.265 1 97.31 177 ILE A CA 1
ATOM 1457 C C . ILE A 1 177 ? 5.055 2.803 1.197 1 97.31 177 ILE A C 1
ATOM 1459 O O . ILE A 1 177 ? 3.924 2.352 1.38 1 97.31 177 ILE A O 1
ATOM 1463 N N . LYS A 1 178 ? 6.094 2.211 1.756 1 96.75 178 LYS A N 1
ATOM 1464 C CA . LYS A 1 178 ? 5.934 1.112 2.703 1 96.75 178 LYS A CA 1
ATOM 1465 C C . LYS A 1 178 ? 5.031 1.515 3.867 1 96.75 178 LYS A C 1
ATOM 1467 O O . LYS A 1 178 ? 4.344 0.672 4.445 1 96.75 178 LYS A O 1
ATOM 1472 N N . GLY A 1 179 ? 4.992 2.775 4.188 1 97.75 179 GLY A N 1
ATOM 1473 C CA . GLY A 1 179 ? 4.152 3.277 5.262 1 97.75 179 GLY A CA 1
ATOM 1474 C C . GLY A 1 179 ? 2.67 3.129 4.984 1 97.75 179 GLY A C 1
ATOM 1475 O O . GLY A 1 179 ? 1.846 3.25 5.891 1 97.75 179 GLY A O 1
ATOM 1476 N N . LEU A 1 180 ? 2.27 2.863 3.77 1 98 180 LEU A N 1
ATOM 1477 C CA . LEU A 1 180 ? 0.874 2.668 3.391 1 98 180 LEU A CA 1
ATOM 1478 C C . LEU A 1 180 ? 0.468 1.206 3.551 1 98 180 LEU A C 1
ATOM 1480 O O . LEU A 1 180 ? -0.704 0.861 3.381 1 98 180 LEU A O 1
ATOM 1484 N N . LEU A 1 181 ? 1.462 0.323 3.938 1 97.56 181 LEU A N 1
ATOM 1485 C CA . LEU A 1 181 ? 1.214 -1.113 3.879 1 97.56 181 LEU A CA 1
ATOM 1486 C C . LEU A 1 181 ? 1.348 -1.746 5.258 1 97.56 181 LEU A C 1
ATOM 1488 O O . LEU A 1 181 ? 1.135 -2.951 5.418 1 97.56 181 LEU A O 1
ATOM 1492 N N . ASP A 1 182 ? 1.578 -0.955 6.285 1 95.81 182 ASP A N 1
ATOM 1493 C CA . ASP A 1 182 ? 1.823 -1.451 7.637 1 95.81 182 ASP A CA 1
ATOM 1494 C C . ASP A 1 182 ? 0.65 -2.293 8.133 1 95.81 182 ASP A C 1
ATOM 1496 O O . ASP A 1 182 ? 0.849 -3.328 8.773 1 95.81 182 ASP A O 1
ATOM 1500 N N . THR A 1 183 ? -0.501 -1.914 7.801 1 94.44 183 THR A N 1
ATOM 1501 C CA . THR A 1 183 ? -1.706 -2.539 8.336 1 94.44 183 THR A CA 1
ATOM 1502 C C . THR A 1 183 ? -1.839 -3.975 7.836 1 94.44 183 THR A C 1
ATOM 1504 O O . THR A 1 183 ? -2.486 -4.805 8.477 1 94.44 183 THR A O 1
ATOM 1507 N N . TYR A 1 184 ? -1.231 -4.332 6.758 1 95.75 184 TYR A N 1
ATOM 1508 C CA . TYR A 1 184 ? -1.418 -5.637 6.129 1 95.75 184 TYR A CA 1
ATOM 1509 C C . TYR A 1 184 ? -0.397 -6.641 6.648 1 95.75 184 TYR A C 1
ATOM 1511 O O . TYR A 1 184 ? -0.469 -7.828 6.324 1 95.75 184 TYR A O 1
ATOM 1519 N N . GLU A 1 185 ? 0.551 -6.148 7.453 1 96.44 185 GLU A N 1
ATOM 1520 C CA . GLU A 1 185 ? 1.526 -6.996 8.133 1 96.44 185 GLU A CA 1
ATOM 1521 C C . GLU A 1 185 ? 2.332 -7.816 7.129 1 96.44 185 GLU A C 1
ATOM 1523 O O . GLU A 1 185 ? 2.551 -9.016 7.336 1 96.44 185 GLU A O 1
ATOM 1528 N N . ILE A 1 186 ? 2.596 -7.242 5.98 1 97.31 186 ILE A N 1
ATOM 1529 C CA . ILE A 1 186 ? 3.473 -7.891 5.016 1 97.31 186 ILE A CA 1
ATOM 1530 C C . ILE A 1 186 ? 4.926 -7.746 5.457 1 97.31 186 ILE A C 1
ATOM 1532 O O . ILE A 1 186 ? 5.23 -6.969 6.363 1 97.31 186 ILE A O 1
ATOM 1536 N N . ILE A 1 187 ? 5.715 -8.539 4.898 1 98 187 ILE A N 1
ATOM 1537 C CA . ILE A 1 187 ? 7.156 -8.453 5.125 1 98 187 ILE A CA 1
ATOM 1538 C C . ILE A 1 187 ? 7.836 -7.852 3.896 1 98 187 ILE A C 1
ATOM 1540 O O . ILE A 1 187 ? 7.672 -8.352 2.781 1 98 187 ILE A O 1
ATOM 1544 N N . ILE A 1 188 ? 8.508 -6.816 4.117 1 96.5 188 ILE A N 1
ATOM 1545 C CA . ILE A 1 188 ? 9.25 -6.188 3.027 1 96.5 188 ILE A CA 1
ATOM 1546 C C . ILE A 1 188 ? 10.742 -6.449 3.197 1 96.5 188 ILE A C 1
ATOM 1548 O O . ILE A 1 188 ? 11.32 -6.137 4.242 1 96.5 188 ILE A O 1
ATOM 1552 N N . LYS A 1 189 ? 11.312 -7.051 2.178 1 92.06 189 LYS A N 1
ATOM 1553 C CA . LYS A 1 189 ? 12.734 -7.379 2.211 1 92.06 189 LYS A CA 1
ATOM 1554 C C . LYS A 1 189 ? 13.508 -6.562 1.18 1 92.06 189 LYS A C 1
ATOM 1556 O O . LYS A 1 189 ? 12.953 -6.148 0.162 1 92.06 189 LYS A O 1
ATOM 1561 N N . MET B 1 1 ? -11.422 -50.062 -15.789 1 49.06 1 MET B N 1
ATOM 1562 C CA . MET B 1 1 ? -10.141 -50.625 -15.383 1 49.06 1 MET B CA 1
ATOM 1563 C C . MET B 1 1 ? -9.008 -49.656 -15.648 1 49.06 1 MET B C 1
ATOM 1565 O O . MET B 1 1 ? -8.914 -49.094 -16.734 1 49.06 1 MET B O 1
ATOM 1569 N N . HIS B 1 2 ? -8.367 -49 -14.5 1 64.38 2 HIS B N 1
ATOM 1570 C CA . HIS B 1 2 ? -7.285 -48.031 -14.641 1 64.38 2 HIS B CA 1
ATOM 1571 C C . HIS B 1 2 ? -6.055 -48.656 -15.266 1 64.38 2 HIS B C 1
ATOM 1573 O O . HIS B 1 2 ? -5.66 -49.781 -14.891 1 64.38 2 HIS B O 1
ATOM 1579 N N . ASP B 1 3 ? -5.734 -48.281 -16.531 1 85.12 3 ASP B N 1
ATOM 1580 C CA . ASP B 1 3 ? -4.41 -48.656 -17.031 1 85.12 3 ASP B CA 1
ATOM 1581 C C . ASP B 1 3 ? -3.311 -48 -16.203 1 85.12 3 ASP B C 1
ATOM 1583 O O . ASP B 1 3 ? -3.258 -46.781 -16.062 1 85.12 3 ASP B O 1
ATOM 1587 N N . PHE B 1 4 ? -2.662 -48.844 -15.352 1 93.25 4 PHE B N 1
ATOM 1588 C CA . PHE B 1 4 ? -1.593 -48.406 -14.461 1 93.25 4 PHE B CA 1
ATOM 1589 C C . PHE B 1 4 ? -0.236 -48.531 -15.141 1 93.25 4 PHE B C 1
ATOM 1591 O O . PHE B 1 4 ? 0.132 -49.594 -15.617 1 93.25 4 PHE B O 1
ATOM 1598 N N . ILE B 1 5 ? 0.411 -47.469 -15.352 1 94.38 5 ILE B N 1
ATOM 1599 C CA . ILE B 1 5 ? 1.731 -47.375 -15.969 1 94.38 5 ILE B CA 1
ATOM 1600 C C . ILE B 1 5 ? 2.76 -46.938 -14.922 1 94.38 5 ILE B C 1
ATOM 1602 O O . ILE B 1 5 ? 2.598 -45.906 -14.266 1 94.38 5 ILE B O 1
ATOM 1606 N N . TYR B 1 6 ? 3.812 -47.781 -14.656 1 96.06 6 TYR B N 1
ATOM 1607 C CA . TYR B 1 6 ? 4.754 -47.531 -13.57 1 96.06 6 TYR B CA 1
ATOM 1608 C C . TYR B 1 6 ? 6.188 -47.531 -14.078 1 96.06 6 TYR B C 1
ATOM 1610 O O . TYR B 1 6 ? 6.582 -48.375 -14.875 1 96.06 6 TYR B O 1
ATOM 1618 N N . ASP B 1 7 ? 6.914 -46.5 -13.656 1 97.19 7 ASP B N 1
ATOM 1619 C CA . ASP B 1 7 ? 8.359 -46.438 -13.852 1 97.19 7 ASP B CA 1
ATOM 1620 C C . ASP B 1 7 ? 8.711 -46.469 -15.336 1 97.19 7 ASP B C 1
ATOM 1622 O O . ASP B 1 7 ? 9.523 -47.312 -15.766 1 97.19 7 ASP B O 1
ATOM 1626 N N . GLN B 1 8 ? 8.039 -45.688 -16.109 1 96.25 8 GLN B N 1
ATOM 1627 C CA . GLN B 1 8 ? 8.281 -45.594 -17.547 1 96.25 8 GLN B CA 1
ATOM 1628 C C . GLN B 1 8 ? 8.789 -44.219 -17.938 1 96.25 8 GLN B C 1
ATOM 1630 O O . GLN B 1 8 ? 8.555 -43.25 -17.219 1 96.25 8 GLN B O 1
ATOM 1635 N N . ASN B 1 9 ? 9.586 -44.188 -18.984 1 97.44 9 ASN B N 1
ATOM 1636 C CA . ASN B 1 9 ? 10.039 -42.938 -19.609 1 97.44 9 ASN B CA 1
ATOM 1637 C C . ASN B 1 9 ? 9.406 -42.719 -20.984 1 97.44 9 ASN B C 1
ATOM 1639 O O . ASN B 1 9 ? 9.5 -43.594 -21.844 1 97.44 9 ASN B O 1
ATOM 1643 N N . PHE B 1 10 ? 8.75 -41.75 -21.156 1 96.31 10 PHE B N 1
ATOM 1644 C CA . PHE B 1 10 ? 8.156 -41.344 -22.422 1 96.31 10 PHE B CA 1
ATOM 1645 C C . PHE B 1 10 ? 8.953 -40.25 -23.078 1 96.31 10 PHE B C 1
ATOM 1647 O O . PHE B 1 10 ? 9.094 -39.156 -22.516 1 96.31 10 PHE B O 1
ATOM 1654 N N . ASN B 1 11 ? 9.555 -40.5 -24.234 1 96.81 11 ASN B N 1
ATOM 1655 C CA . ASN B 1 11 ? 10.43 -39.562 -24.922 1 96.81 11 ASN B CA 1
ATOM 1656 C C . ASN B 1 11 ? 9.875 -39.188 -26.297 1 96.81 11 ASN B C 1
ATOM 1658 O O . ASN B 1 11 ? 9.734 -40.031 -27.172 1 96.81 11 ASN B O 1
ATOM 1662 N N . GLN B 1 12 ? 9.492 -37.844 -26.422 1 95.81 12 GLN B N 1
ATOM 1663 C CA . GLN B 1 12 ? 9.102 -37.281 -27.703 1 95.81 12 GLN B CA 1
ATOM 1664 C C . GLN B 1 12 ? 7.836 -37.969 -28.234 1 95.81 12 GLN B C 1
ATOM 1666 O O . GLN B 1 12 ? 7.738 -38.25 -29.422 1 95.81 12 GLN B O 1
ATOM 1671 N N . VAL B 1 13 ? 7.039 -38.25 -27.281 1 92.56 13 VAL B N 1
ATOM 1672 C CA . VAL B 1 13 ? 5.758 -38.812 -27.688 1 92.56 13 VAL B CA 1
ATOM 1673 C C . VAL B 1 13 ? 4.781 -37.688 -28.031 1 92.56 13 VAL B C 1
ATOM 1675 O O . VAL B 1 13 ? 4.727 -36.688 -27.328 1 92.56 13 VAL B O 1
ATOM 1678 N N . VAL B 1 14 ? 4.02 -37.812 -29.141 1 89.62 14 VAL B N 1
ATOM 1679 C CA . VAL B 1 14 ? 3.043 -36.812 -29.547 1 89.62 14 VAL B CA 1
ATOM 1680 C C . VAL B 1 14 ? 1.639 -37.281 -29.156 1 89.62 14 VAL B C 1
ATOM 1682 O O . VAL B 1 14 ? 1.138 -38.281 -29.672 1 89.62 14 VAL B O 1
ATOM 1685 N N . TYR B 1 15 ? 1.051 -36.594 -28.281 1 85.81 15 TYR B N 1
ATOM 1686 C CA . TYR B 1 15 ? -0.297 -36.906 -27.797 1 85.81 15 TYR B CA 1
ATOM 1687 C C . TYR B 1 15 ? -1.267 -35.781 -28.203 1 85.81 15 TYR B C 1
ATOM 1689 O O . TYR B 1 15 ? -2.324 -35.625 -27.594 1 85.81 15 TYR B O 1
ATOM 1697 N N . ASN B 1 16 ? -0.956 -35.062 -29.312 1 84.25 16 ASN B N 1
ATOM 1698 C CA . ASN B 1 16 ? -1.808 -33.938 -29.734 1 84.25 16 ASN B CA 1
ATOM 1699 C C . ASN B 1 16 ? -3.244 -34.406 -29.969 1 84.25 16 ASN B C 1
ATOM 1701 O O . ASN B 1 16 ? -3.479 -35.406 -30.656 1 84.25 16 ASN B O 1
ATOM 1705 N N . GLN B 1 17 ? -4.199 -33.719 -29.312 1 83.25 17 GLN B N 1
ATOM 1706 C CA . GLN B 1 17 ? -5.633 -33.938 -29.469 1 83.25 17 GLN B CA 1
ATOM 1707 C C . GLN B 1 17 ? -6.02 -35.344 -29.047 1 83.25 17 GLN B C 1
ATOM 1709 O O . GLN B 1 17 ? -7.07 -35.844 -29.438 1 83.25 17 GLN B O 1
ATOM 1714 N N . TYR B 1 18 ? -5.062 -35.938 -28.234 1 85.12 18 TYR B N 1
ATOM 1715 C CA . TYR B 1 18 ? -5.355 -37.281 -27.75 1 85.12 18 TYR B CA 1
ATOM 1716 C C . TYR B 1 18 ? -6.148 -37.219 -26.438 1 85.12 18 TYR B C 1
ATOM 1718 O O . TYR B 1 18 ? -6.074 -36.25 -25.703 1 85.12 18 TYR B O 1
ATOM 1726 N N . GLU B 1 19 ? -6.867 -38.25 -26.25 1 88.94 19 GLU B N 1
ATOM 1727 C CA . GLU B 1 19 ? -7.598 -38.406 -25 1 88.94 19 GLU B CA 1
ATOM 1728 C C . GLU B 1 19 ? -6.91 -39.406 -24.078 1 88.94 19 GLU B C 1
ATOM 1730 O O . GLU B 1 19 ? -6.75 -40.562 -24.438 1 88.94 19 GLU B O 1
ATOM 1735 N N . LEU B 1 20 ? -6.383 -39 -23.094 1 89.38 20 LEU B N 1
ATOM 1736 C CA . LEU B 1 20 ? -5.836 -39.875 -22.047 1 89.38 20 LEU B CA 1
ATOM 1737 C C . LEU B 1 20 ? -6.84 -40.031 -20.906 1 89.38 20 LEU B C 1
ATOM 1739 O O . LEU B 1 20 ? -6.984 -39.125 -20.062 1 89.38 20 LEU B O 1
ATOM 1743 N N . THR B 1 21 ? -7.508 -41.125 -20.969 1 91.06 21 THR B N 1
ATOM 1744 C CA . THR B 1 21 ? -8.609 -41.344 -20.031 1 91.06 21 THR B CA 1
ATOM 1745 C C . THR B 1 21 ? -8.32 -42.5 -19.078 1 91.06 21 THR B C 1
ATOM 1747 O O . THR B 1 21 ? -7.863 -43.562 -19.516 1 91.06 21 THR B O 1
ATOM 1750 N N . ASN B 1 22 ? -8.508 -42.25 -17.844 1 91.44 22 ASN B N 1
ATOM 1751 C CA . ASN B 1 22 ? -8.469 -43.281 -16.812 1 91.44 22 ASN B CA 1
ATOM 1752 C C . ASN B 1 22 ? -7.121 -43.969 -16.766 1 91.44 22 ASN B C 1
ATOM 1754 O O . ASN B 1 22 ? -7.062 -45.219 -16.781 1 91.44 22 ASN B O 1
ATOM 1758 N N . LYS B 1 23 ? -6.152 -43.188 -16.719 1 91.88 23 LYS B N 1
ATOM 1759 C CA . LYS B 1 23 ? -4.793 -43.719 -16.594 1 91.88 23 LYS B CA 1
ATOM 1760 C C . LYS B 1 23 ? -4.141 -43.25 -15.289 1 91.88 23 LYS B C 1
ATOM 1762 O O . LYS B 1 23 ? -4.496 -42.219 -14.742 1 91.88 23 LYS B O 1
ATOM 1767 N N . GLU B 1 24 ? -3.342 -44.125 -14.836 1 94.62 24 GLU B N 1
ATOM 1768 C CA . GLU B 1 24 ? -2.525 -43.781 -13.68 1 94.62 24 GLU B CA 1
ATOM 1769 C C . GLU B 1 24 ? -1.038 -43.938 -13.984 1 94.62 24 GLU B C 1
ATOM 1771 O O . GLU B 1 24 ? -0.591 -45.031 -14.359 1 94.62 24 GLU B O 1
ATOM 1776 N N . PHE B 1 25 ? -0.401 -42.906 -13.867 1 95.19 25 PHE B N 1
ATOM 1777 C CA . PHE B 1 25 ? 1.044 -42.906 -14.07 1 95.19 25 PHE B CA 1
ATOM 1778 C C . PHE B 1 25 ? 1.771 -42.688 -12.742 1 95.19 25 PHE B C 1
ATOM 1780 O O . PHE B 1 25 ? 1.457 -41.781 -11.992 1 95.19 25 PHE B O 1
ATOM 1787 N N . GLU B 1 26 ? 2.65 -43.562 -12.438 1 96.5 26 GLU B N 1
ATOM 1788 C CA . GLU B 1 26 ? 3.447 -43.406 -11.219 1 96.5 26 GLU B CA 1
ATOM 1789 C C . GLU B 1 26 ? 4.938 -43.562 -11.516 1 96.5 26 GLU B C 1
ATOM 1791 O O . GLU B 1 26 ? 5.344 -44.5 -12.219 1 96.5 26 GLU B O 1
ATOM 1796 N N . ASN B 1 27 ? 5.707 -42.594 -10.977 1 97.62 27 ASN B N 1
ATOM 1797 C CA . ASN B 1 27 ? 7.156 -42.625 -11.148 1 97.62 27 ASN B CA 1
ATOM 1798 C C . ASN B 1 27 ? 7.547 -42.625 -12.617 1 97.62 27 ASN B C 1
ATOM 1800 O O . ASN B 1 27 ? 8.383 -43.438 -13.047 1 97.62 27 ASN B O 1
ATOM 1804 N N . CYS B 1 28 ? 6.848 -41.812 -13.383 1 97.62 28 CYS B N 1
ATOM 1805 C CA . CYS B 1 28 ? 7.117 -41.719 -14.812 1 97.62 28 CYS B CA 1
ATOM 1806 C C . CYS B 1 28 ? 7.75 -40.375 -15.148 1 97.62 28 CYS B C 1
ATOM 1808 O O . CYS B 1 28 ? 7.605 -39.406 -14.398 1 97.62 28 CYS B O 1
ATOM 1810 N N . THR B 1 29 ? 8.5 -40.375 -16.203 1 98.25 29 THR B N 1
ATOM 1811 C CA . THR B 1 29 ? 9.078 -39.125 -16.734 1 98.25 29 THR B CA 1
ATOM 1812 C C . THR B 1 29 ? 8.656 -38.938 -18.188 1 98.25 29 THR B C 1
ATOM 1814 O O . THR B 1 29 ? 8.703 -39.844 -18.984 1 98.25 29 THR B O 1
ATOM 1817 N N . PHE B 1 30 ? 8.211 -37.812 -18.5 1 97.81 30 PHE B N 1
ATOM 1818 C CA . PHE B 1 30 ? 7.852 -37.375 -19.859 1 97.81 30 PHE B CA 1
ATOM 1819 C C . PHE B 1 30 ? 8.805 -36.312 -20.359 1 97.81 30 PHE B C 1
ATOM 1821 O O . PHE B 1 30 ? 8.906 -35.25 -19.766 1 97.81 30 PHE B O 1
ATOM 1828 N N . THR B 1 31 ? 9.578 -36.594 -21.406 1 98.19 31 THR B N 1
ATOM 1829 C CA . THR B 1 31 ? 10.555 -35.656 -21.922 1 98.19 31 THR B CA 1
ATOM 1830 C C . THR B 1 31 ? 10.242 -35.312 -23.375 1 98.19 31 THR B C 1
ATOM 1832 O O . THR B 1 31 ? 10.211 -36.188 -24.25 1 98.19 31 THR B O 1
ATOM 1835 N N . GLY B 1 32 ? 9.984 -34.031 -23.594 1 97.88 32 GLY B N 1
ATOM 1836 C CA . GLY B 1 32 ? 9.773 -33.562 -24.953 1 97.88 32 GLY B CA 1
ATOM 1837 C C . GLY B 1 32 ? 8.461 -34.031 -25.547 1 97.88 32 GLY B C 1
ATOM 1838 O O . GLY B 1 32 ? 8.352 -34.219 -26.766 1 97.88 32 GLY B O 1
ATOM 1839 N N . CYS B 1 33 ? 7.551 -34.375 -24.75 1 97.25 33 CYS B N 1
ATOM 1840 C CA . CYS B 1 33 ? 6.258 -34.844 -25.219 1 97.25 33 CYS B CA 1
ATOM 1841 C C . CYS B 1 33 ? 5.336 -33.688 -25.562 1 97.25 33 CYS B C 1
ATOM 1843 O O . CYS B 1 33 ? 5.465 -32.594 -25 1 97.25 33 CYS B O 1
ATOM 1845 N N . ASN B 1 34 ? 4.469 -33.875 -26.516 1 97.25 34 ASN B N 1
ATOM 1846 C CA . ASN B 1 34 ? 3.518 -32.844 -26.953 1 97.25 34 ASN B CA 1
ATOM 1847 C C . ASN B 1 34 ? 2.086 -33.219 -26.578 1 97.25 34 ASN B C 1
ATOM 1849 O O . ASN B 1 34 ? 1.53 -34.188 -27.109 1 97.25 34 ASN B O 1
ATOM 1853 N N . PHE B 1 35 ? 1.523 -32.469 -25.719 1 96.44 35 PHE B N 1
ATOM 1854 C CA . PHE B 1 35 ? 0.159 -32.688 -25.266 1 96.44 35 PHE B CA 1
ATOM 1855 C C . PHE B 1 35 ? -0.754 -31.547 -25.688 1 96.44 35 PHE B C 1
ATOM 1857 O O . PHE B 1 35 ? -1.77 -31.281 -25.047 1 96.44 35 PHE B O 1
ATOM 1864 N N . THR B 1 36 ? -0.403 -30.812 -26.734 1 96 36 THR B N 1
ATOM 1865 C CA . THR B 1 36 ? -1.202 -29.688 -27.188 1 96 36 THR B CA 1
ATOM 1866 C C . THR B 1 36 ? -2.643 -30.109 -27.453 1 96 36 THR B C 1
ATOM 1868 O O . THR B 1 36 ? -2.885 -31.094 -28.156 1 96 36 THR B O 1
ATOM 1871 N N . GLN B 1 37 ? -3.582 -29.5 -26.828 1 95.19 37 GLN B N 1
ATOM 1872 C CA . GLN B 1 37 ? -5.016 -29.719 -26.984 1 95.19 37 GLN B CA 1
ATOM 1873 C C . GLN B 1 37 ? -5.398 -31.141 -26.609 1 95.19 37 GLN B C 1
ATOM 1875 O O . GLN B 1 37 ? -6.391 -31.688 -27.109 1 95.19 37 GLN B O 1
ATOM 1880 N N . ALA B 1 38 ? -4.551 -31.781 -25.812 1 94.19 38 ALA B N 1
ATOM 1881 C CA . ALA B 1 38 ? -4.902 -33.094 -25.312 1 94.19 38 ALA B CA 1
ATOM 1882 C C . ALA B 1 38 ? -5.992 -33.031 -24.234 1 94.19 38 ALA B C 1
ATOM 1884 O O . ALA B 1 38 ? -6.168 -31.969 -23.609 1 94.19 38 ALA B O 1
ATOM 1885 N N . PHE B 1 39 ? -6.699 -34.062 -24.125 1 93.75 39 PHE B N 1
ATOM 1886 C CA . PHE B 1 39 ? -7.75 -34.156 -23.125 1 93.75 39 PHE B CA 1
ATOM 1887 C C . PHE B 1 39 ? -7.379 -35.188 -22.047 1 93.75 39 PHE B C 1
ATOM 1889 O O . PHE B 1 39 ? -7.203 -36.375 -22.344 1 93.75 39 PHE B O 1
ATOM 1896 N N . PHE B 1 40 ? -7.242 -34.719 -20.875 1 93.19 40 PHE B N 1
ATOM 1897 C CA . PHE B 1 40 ? -6.996 -35.594 -19.734 1 93.19 40 PHE B CA 1
ATOM 1898 C C . PHE B 1 40 ? -8.266 -35.75 -18.906 1 93.19 40 PHE B C 1
ATOM 1900 O O . PHE B 1 40 ? -8.852 -34.781 -18.438 1 93.19 40 PHE B O 1
ATOM 1907 N N . THR B 1 41 ? -8.695 -37 -18.797 1 92 41 THR B N 1
ATOM 1908 C CA . THR B 1 41 ? -9.875 -37.25 -17.984 1 92 41 THR B CA 1
ATOM 1909 C C . THR B 1 41 ? -9.625 -38.406 -17.016 1 92 41 THR B C 1
ATOM 1911 O O . THR B 1 41 ? -9.211 -39.5 -17.438 1 92 41 THR B O 1
ATOM 1914 N N . GLY B 1 42 ? -9.859 -38.125 -15.727 1 90.56 42 GLY B N 1
ATOM 1915 C CA . GLY B 1 42 ? -9.734 -39.188 -14.734 1 90.56 42 GLY B CA 1
ATOM 1916 C C . GLY B 1 42 ? -8.328 -39.719 -14.625 1 90.56 42 GLY B C 1
ATOM 1917 O O . GLY B 1 42 ? -8.141 -40.906 -14.297 1 90.56 42 GLY B O 1
ATOM 1918 N N . THR B 1 43 ? -7.434 -39 -15.031 1 91.44 43 THR B N 1
ATOM 1919 C CA . THR B 1 43 ? -6.047 -39.469 -15.031 1 91.44 43 THR B CA 1
ATOM 1920 C C . THR B 1 43 ? -5.332 -39.031 -13.758 1 91.44 43 THR B C 1
ATOM 1922 O O . THR B 1 43 ? -5.652 -37.969 -13.188 1 91.44 43 THR B O 1
ATOM 1925 N N . MET B 1 44 ? -4.449 -39.875 -13.312 1 92.62 44 MET B N 1
ATOM 1926 C CA . MET B 1 44 ? -3.684 -39.594 -12.109 1 92.62 44 MET B CA 1
ATOM 1927 C C . MET B 1 44 ? -2.186 -39.656 -12.383 1 92.62 44 MET B C 1
ATOM 1929 O O . MET B 1 44 ? -1.708 -40.594 -13.023 1 92.62 44 MET B O 1
ATOM 1933 N N . PHE B 1 45 ? -1.507 -38.688 -11.883 1 93.31 45 PHE B N 1
ATOM 1934 C CA . PHE B 1 45 ? -0.05 -38.656 -11.953 1 93.31 45 PHE B CA 1
ATOM 1935 C C . PHE B 1 45 ? 0.551 -38.594 -10.555 1 93.31 45 PHE B C 1
ATOM 1937 O O . PHE B 1 45 ? 0.26 -37.688 -9.789 1 93.31 45 PHE B O 1
ATOM 1944 N N . VAL B 1 46 ? 1.374 -39.562 -10.18 1 93.69 46 VAL B N 1
ATOM 1945 C CA . VAL B 1 46 ? 2.033 -39.594 -8.883 1 93.69 46 VAL B CA 1
ATOM 1946 C C . VAL B 1 46 ? 3.545 -39.688 -9.07 1 93.69 46 VAL B C 1
ATOM 1948 O O . VAL B 1 46 ? 4.039 -40.562 -9.789 1 93.69 46 VAL 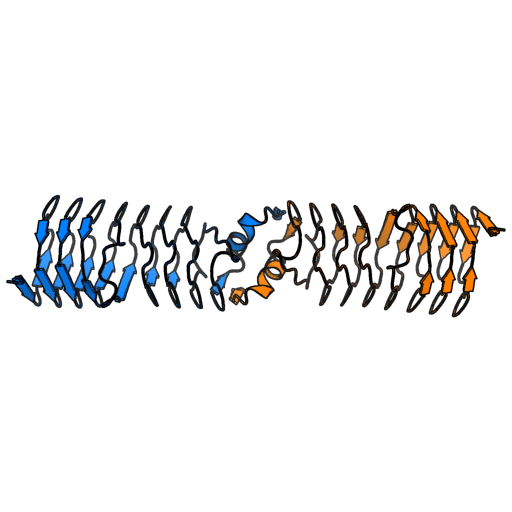B O 1
ATOM 1951 N N . ASP B 1 47 ? 4.301 -38.75 -8.484 1 95.44 47 ASP B N 1
ATOM 1952 C CA . ASP B 1 47 ? 5.758 -38.75 -8.547 1 95.44 47 ASP B CA 1
ATOM 1953 C C . ASP B 1 47 ? 6.238 -38.75 -10 1 95.44 47 ASP B C 1
ATOM 1955 O O . ASP B 1 47 ? 7.094 -39.531 -10.375 1 95.44 47 ASP B O 1
ATOM 1959 N N . CYS B 1 48 ? 5.645 -37.906 -10.758 1 96.69 48 CYS B N 1
ATOM 1960 C CA . CYS B 1 48 ? 6.004 -37.812 -12.172 1 96.69 48 CYS B CA 1
ATOM 1961 C C . CYS B 1 48 ? 6.719 -36.5 -12.469 1 96.69 48 CYS B C 1
ATOM 1963 O O . CYS B 1 48 ? 6.566 -35.531 -11.727 1 96.69 48 CYS B O 1
ATOM 1965 N N . THR B 1 49 ? 7.52 -36.5 -13.492 1 97.88 49 THR B N 1
ATOM 1966 C CA . THR B 1 49 ? 8.211 -35.312 -13.961 1 97.88 49 THR B CA 1
ATOM 1967 C C . THR B 1 49 ? 7.945 -35.094 -15.445 1 97.88 49 THR B C 1
ATOM 1969 O O . THR B 1 49 ? 8.031 -36.031 -16.25 1 97.88 49 THR B O 1
ATOM 1972 N N . PHE B 1 50 ? 7.602 -33.938 -15.812 1 98 50 PHE B N 1
ATOM 1973 C CA . PHE B 1 50 ? 7.449 -33.5 -17.188 1 98 50 PHE B CA 1
ATOM 1974 C C . PHE B 1 50 ? 8.516 -32.469 -17.562 1 98 50 PHE B C 1
ATOM 1976 O O . PHE B 1 50 ? 8.664 -31.453 -16.891 1 98 50 PHE B O 1
ATOM 1983 N N . LYS B 1 51 ? 9.344 -32.781 -18.609 1 98.31 51 LYS B N 1
ATOM 1984 C CA . LYS B 1 51 ? 10.414 -31.875 -19.031 1 98.31 51 LYS B CA 1
ATOM 1985 C C . LYS B 1 51 ? 10.289 -31.516 -20.516 1 98.31 51 LYS B C 1
ATOM 1987 O O . LYS B 1 51 ? 10.18 -32.406 -21.359 1 98.31 51 LYS B O 1
ATOM 1992 N N . ASN B 1 52 ? 10.266 -30.203 -20.719 1 98.5 52 ASN B N 1
ATOM 1993 C CA . ASN B 1 52 ? 10.227 -29.734 -22.094 1 98.5 52 ASN B CA 1
ATOM 1994 C C . ASN B 1 52 ? 8.992 -30.234 -22.828 1 98.5 52 ASN B C 1
ATOM 1996 O O . ASN B 1 52 ? 9.094 -30.703 -23.969 1 98.5 52 ASN B O 1
ATOM 2000 N N . CYS B 1 53 ? 7.918 -30.188 -22.203 1 98.38 53 CYS B N 1
ATOM 2001 C CA . CYS B 1 53 ? 6.668 -30.672 -22.781 1 98.38 53 CYS B CA 1
ATOM 2002 C C . CYS B 1 53 ? 5.766 -29.5 -23.172 1 98.38 53 CYS B C 1
ATOM 2004 O O . CYS B 1 53 ? 5.969 -28.375 -22.703 1 98.38 53 CYS B O 1
ATOM 2006 N N . ASN B 1 54 ? 4.859 -29.734 -24.047 1 98.12 54 ASN B N 1
ATOM 2007 C CA . ASN B 1 54 ? 3.887 -28.734 -24.469 1 98.12 54 ASN B CA 1
ATOM 2008 C C . ASN B 1 54 ? 2.465 -29.141 -24.094 1 98.12 54 ASN B C 1
ATOM 2010 O O . ASN B 1 54 ? 1.96 -30.172 -24.578 1 98.12 54 ASN B O 1
ATOM 2014 N N . PHE B 1 55 ? 1.846 -28.312 -23.266 1 97.19 55 PHE B N 1
ATOM 2015 C CA . PHE B 1 55 ? 0.477 -28.562 -22.828 1 97.19 55 PHE B CA 1
ATOM 2016 C C . PHE B 1 55 ? -0.465 -27.484 -23.328 1 97.19 55 PHE B C 1
ATOM 2018 O O . PHE B 1 55 ? -1.59 -27.359 -22.844 1 97.19 55 PHE B O 1
ATOM 2025 N N . LYS B 1 56 ? -0.067 -26.703 -24.297 1 96.88 56 LYS B N 1
ATOM 2026 C CA . LYS B 1 56 ? -0.859 -25.562 -24.75 1 96.88 56 LYS B CA 1
ATOM 2027 C C . LYS B 1 56 ? -2.293 -25.984 -25.062 1 96.88 56 LYS B C 1
ATOM 2029 O O . LYS B 1 56 ? -2.516 -26.938 -25.812 1 96.88 56 LYS B O 1
ATOM 2034 N N . GLU B 1 57 ? -3.293 -25.391 -24.375 1 96.38 57 GLU B N 1
ATOM 2035 C CA . GLU B 1 57 ? -4.727 -25.531 -24.609 1 96.38 57 GLU B CA 1
ATOM 2036 C C . GLU B 1 57 ? -5.199 -26.938 -24.25 1 96.38 57 GLU B C 1
ATOM 2038 O O . GLU B 1 57 ? -6.246 -27.391 -24.719 1 96.38 57 GLU B O 1
ATOM 2043 N N . ALA B 1 58 ? -4.414 -27.641 -23.453 1 95.81 58 ALA B N 1
ATOM 2044 C CA . ALA B 1 58 ? -4.863 -28.938 -22.969 1 95.81 58 ALA B CA 1
ATOM 2045 C C . ALA B 1 58 ? -6.094 -28.797 -22.062 1 95.81 58 ALA B C 1
ATOM 2047 O O . ALA B 1 58 ? -6.266 -27.781 -21.391 1 95.81 58 ALA B O 1
ATOM 2048 N N . LYS B 1 59 ? -6.898 -29.859 -22.062 1 94.44 59 LYS B N 1
ATOM 2049 C CA . LYS B 1 59 ? -8.117 -29.875 -21.25 1 94.44 59 LYS B CA 1
ATOM 2050 C C . LYS B 1 59 ? -7.992 -30.859 -20.094 1 94.44 59 LYS B C 1
ATOM 2052 O O . LYS B 1 59 ? -7.613 -32 -20.281 1 94.44 59 LYS B O 1
ATOM 2057 N N . ILE B 1 60 ? -8.352 -30.312 -18.953 1 91.69 60 ILE B N 1
ATOM 2058 C CA . ILE B 1 60 ? -8.195 -31.094 -17.734 1 91.69 60 ILE B CA 1
ATOM 2059 C C . ILE B 1 60 ? -9.562 -31.375 -17.109 1 91.69 60 ILE B C 1
ATOM 2061 O O . ILE B 1 60 ? -10.352 -30.453 -16.891 1 91.69 60 ILE B O 1
ATOM 2065 N N . GLY B 1 61 ? -9.867 -32.656 -16.938 1 90.81 61 GLY B N 1
ATOM 2066 C CA . GLY B 1 61 ? -11.078 -33.094 -16.266 1 90.81 61 GLY B CA 1
ATOM 2067 C C . GLY B 1 61 ? -10.82 -34.125 -15.195 1 90.81 61 GLY B C 1
ATOM 2068 O O . GLY B 1 61 ? -10.586 -35.312 -15.5 1 90.81 61 GLY B O 1
ATOM 2069 N N . HIS B 1 62 ? -10.789 -33.688 -13.906 1 88.69 62 HIS B N 1
ATOM 2070 C CA . HIS B 1 62 ? -10.617 -34.562 -12.758 1 88.69 62 HIS B CA 1
ATOM 2071 C C . HIS B 1 62 ? -9.25 -35.25 -12.781 1 88.69 62 HIS B C 1
ATOM 2073 O O . HIS B 1 62 ? -9.148 -36.469 -12.695 1 88.69 62 HIS B O 1
ATOM 2079 N N . VAL B 1 63 ? -8.367 -34.531 -12.938 1 90.81 63 VAL B N 1
ATOM 2080 C CA . VAL B 1 63 ? -7 -35.031 -12.953 1 90.81 63 VAL B CA 1
ATOM 2081 C C . VAL B 1 63 ? -6.371 -34.875 -11.57 1 90.81 63 VAL B C 1
ATOM 2083 O O . VAL B 1 63 ? -6.547 -33.844 -10.914 1 90.81 63 VAL B O 1
ATOM 2086 N N . GLY B 1 64 ? -5.715 -35.938 -11.133 1 91.12 64 GLY B N 1
ATOM 2087 C CA . GLY B 1 64 ? -4.973 -35.906 -9.883 1 91.12 64 GLY B CA 1
ATOM 2088 C C . GLY B 1 64 ? -3.48 -35.719 -10.086 1 91.12 64 GLY B C 1
ATOM 2089 O O . GLY B 1 64 ? -2.883 -36.344 -10.953 1 91.12 64 GLY B O 1
ATOM 2090 N N . LEU B 1 65 ? -2.975 -34.844 -9.32 1 91.06 65 LEU B N 1
ATOM 2091 C CA . LEU B 1 65 ? -1.539 -34.594 -9.344 1 91.06 65 LEU B CA 1
ATOM 2092 C C . LEU B 1 65 ? -0.942 -34.688 -7.945 1 91.06 65 LEU B C 1
ATOM 2094 O O . LEU B 1 65 ? -1.37 -33.969 -7.027 1 91.06 65 LEU B O 1
ATOM 2098 N N . ARG B 1 66 ? -0.047 -35.656 -7.789 1 92 66 ARG B N 1
ATOM 2099 C CA . ARG B 1 66 ? 0.647 -35.781 -6.516 1 92 66 ARG B CA 1
ATOM 2100 C C . ARG B 1 66 ? 2.158 -35.812 -6.715 1 92 66 ARG B C 1
ATOM 2102 O O . ARG B 1 66 ? 2.697 -36.781 -7.266 1 92 66 ARG B O 1
ATOM 2109 N N . ASN B 1 67 ? 2.805 -34.781 -6.211 1 93.38 67 ASN B N 1
ATOM 2110 C CA . ASN B 1 67 ? 4.25 -34.656 -6.348 1 93.38 67 ASN B CA 1
ATOM 2111 C C . ASN B 1 67 ? 4.68 -34.688 -7.812 1 93.38 67 ASN B C 1
ATOM 2113 O O . ASN B 1 67 ? 5.465 -35.531 -8.211 1 93.38 67 ASN B O 1
ATOM 2117 N N . VAL B 1 68 ? 4.207 -33.812 -8.5 1 95.31 68 VAL B N 1
ATOM 2118 C CA . VAL B 1 68 ? 4.504 -33.688 -9.922 1 95.31 68 VAL B CA 1
ATOM 2119 C C . VAL B 1 68 ? 5.348 -32.438 -10.188 1 95.31 68 VAL B C 1
ATOM 2121 O O . VAL B 1 68 ? 5.078 -31.391 -9.633 1 95.31 68 VAL B O 1
ATOM 2124 N N . LEU B 1 69 ? 6.375 -32.625 -11 1 97.06 69 LEU B N 1
ATOM 2125 C CA . LEU B 1 69 ? 7.238 -31.516 -11.367 1 97.06 69 LEU B CA 1
ATOM 2126 C C . LEU B 1 69 ? 7.113 -31.188 -12.852 1 97.06 69 LEU B C 1
ATOM 2128 O O . LEU B 1 69 ? 7.211 -32.094 -13.695 1 97.06 69 LEU B O 1
ATOM 2132 N N . PHE B 1 70 ? 6.895 -29.953 -13.156 1 97.69 70 PHE B N 1
ATOM 2133 C CA . PHE B 1 70 ? 6.891 -29.469 -14.531 1 97.69 70 PHE B CA 1
ATOM 2134 C C . PHE B 1 70 ? 8.078 -28.562 -14.781 1 97.69 70 PHE B C 1
ATOM 2136 O O . PHE B 1 70 ? 8.273 -27.562 -14.07 1 97.69 70 PHE B O 1
ATOM 2143 N N . VAL B 1 71 ? 8.844 -28.891 -15.789 1 98.56 71 VAL B N 1
ATOM 2144 C CA . VAL B 1 71 ? 10.023 -28.094 -16.109 1 98.56 71 VAL B CA 1
ATOM 2145 C C . VAL B 1 71 ? 10.031 -27.734 -17.594 1 98.56 71 VAL B C 1
ATOM 2147 O O . VAL B 1 71 ? 9.734 -28.594 -18.438 1 98.56 71 VAL B O 1
ATOM 2150 N N . ASP B 1 72 ? 10.352 -26.484 -17.859 1 98.62 72 ASP B N 1
ATOM 2151 C CA . ASP B 1 72 ? 10.531 -26.016 -19.234 1 98.62 72 ASP B CA 1
ATOM 2152 C C . ASP B 1 72 ? 9.352 -26.422 -20.109 1 98.62 72 ASP B C 1
ATOM 2154 O O . ASP B 1 72 ? 9.531 -26.969 -21.203 1 98.62 72 ASP B O 1
ATOM 2158 N N . SER B 1 73 ? 8.219 -26.156 -19.625 1 98.75 73 SER B N 1
ATOM 2159 C CA . SER B 1 73 ? 7.023 -26.641 -20.312 1 98.75 73 SER B CA 1
ATOM 2160 C C . SER B 1 73 ? 6.031 -25.5 -20.547 1 98.75 73 SER B C 1
ATOM 2162 O O . SER B 1 73 ? 6.113 -24.453 -19.891 1 98.75 73 SER B O 1
ATOM 2164 N N . ASP B 1 74 ? 5.145 -25.703 -21.516 1 98.69 74 ASP B N 1
ATOM 2165 C CA . ASP B 1 74 ? 4.199 -24.672 -21.938 1 98.69 74 ASP B CA 1
ATOM 2166 C C . ASP B 1 74 ? 2.773 -25.047 -21.531 1 98.69 74 ASP B C 1
ATOM 2168 O O . ASP B 1 74 ? 2.225 -26.047 -22 1 98.69 74 ASP B O 1
ATOM 2172 N N . PHE B 1 75 ? 2.18 -24.188 -20.719 1 98.12 75 PHE B N 1
ATOM 2173 C CA . PHE B 1 75 ? 0.812 -24.406 -20.25 1 98.12 75 PHE B CA 1
ATOM 2174 C C . PHE B 1 75 ? -0.082 -23.234 -20.672 1 98.12 75 PHE B C 1
ATOM 2176 O O . PHE B 1 75 ? -1.059 -22.922 -19.984 1 98.12 75 PHE B O 1
ATOM 2183 N N . THR B 1 76 ? 0.227 -22.578 -21.75 1 98.38 76 THR B N 1
ATOM 2184 C CA . THR B 1 76 ? -0.557 -21.438 -22.188 1 98.38 76 THR B CA 1
ATOM 2185 C C . THR B 1 76 ? -2.021 -21.828 -22.375 1 98.38 76 THR B C 1
ATOM 2187 O O . THR B 1 76 ? -2.324 -22.828 -23.031 1 98.38 76 THR B O 1
ATOM 2190 N N . ASN B 1 77 ? -2.896 -21.109 -21.719 1 97.88 77 ASN B 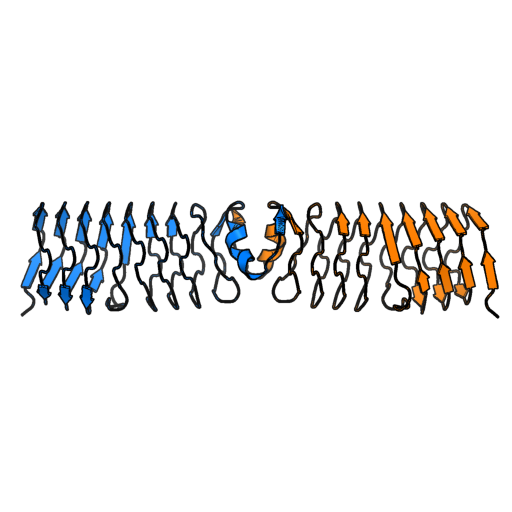N 1
ATOM 2191 C CA . ASN B 1 77 ? -4.34 -21.234 -21.875 1 97.88 77 ASN B CA 1
ATOM 2192 C C . ASN B 1 77 ? -4.844 -22.578 -21.344 1 97.88 77 ASN B C 1
ATOM 2194 O O . ASN B 1 77 ? -5.727 -23.203 -21.938 1 97.88 77 ASN 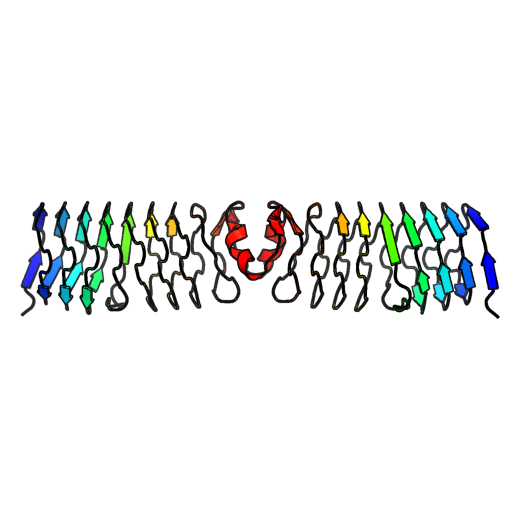B O 1
ATOM 2198 N N . VAL B 1 78 ? -4.316 -23.062 -20.328 1 97 78 VAL B N 1
ATOM 2199 C CA . VAL B 1 78 ? -4.793 -24.297 -19.672 1 97 78 VAL B CA 1
ATOM 2200 C C . VAL B 1 78 ? -5.633 -23.938 -18.453 1 97 78 VAL B C 1
ATOM 2202 O O . VAL B 1 78 ? -5.266 -23.047 -17.672 1 97 78 VAL B O 1
ATOM 2205 N N . ASN B 1 79 ? -6.715 -24.562 -18.297 1 96.31 79 ASN B N 1
ATOM 2206 C CA . ASN B 1 79 ? -7.59 -24.391 -17.141 1 96.31 79 ASN B CA 1
ATOM 2207 C C . ASN B 1 79 ? -7.414 -25.531 -16.141 1 96.31 79 ASN B C 1
ATOM 2209 O O . ASN B 1 79 ? -7.812 -26.672 -16.406 1 96.31 79 ASN B O 1
ATOM 2213 N N . PHE B 1 80 ? -6.91 -25.234 -14.938 1 93.19 80 PHE B N 1
ATOM 2214 C CA . PHE B 1 80 ? -6.605 -26.25 -13.938 1 93.19 80 PHE B CA 1
ATOM 2215 C C . PHE B 1 80 ? -7.777 -26.438 -12.977 1 93.19 80 PHE B C 1
ATOM 2217 O O . PHE B 1 80 ? -7.699 -27.234 -12.039 1 93.19 80 PHE B O 1
ATOM 2224 N N . ALA B 1 81 ? -8.867 -25.766 -13.195 1 88.31 81 ALA B N 1
ATOM 2225 C CA . ALA B 1 81 ? -9.961 -25.688 -12.234 1 88.31 81 ALA B CA 1
ATOM 2226 C C . ALA B 1 81 ? -10.523 -27.078 -11.93 1 88.31 81 ALA B C 1
ATOM 2228 O O . ALA B 1 81 ? -10.961 -27.344 -10.805 1 88.31 81 ALA B O 1
ATOM 2229 N N . MET B 1 82 ? -10.453 -27.938 -12.836 1 83.94 82 MET B N 1
ATOM 2230 C CA . MET B 1 82 ? -11.039 -29.266 -12.672 1 83.94 82 MET B CA 1
ATOM 2231 C C . MET B 1 82 ? -9.977 -30.281 -12.234 1 83.94 82 MET B C 1
ATOM 2233 O O . MET B 1 82 ? -10.141 -31.484 -12.453 1 83.94 82 MET B O 1
ATOM 2237 N N . THR B 1 83 ? -8.984 -29.844 -11.68 1 86.19 83 THR B N 1
ATOM 2238 C CA . THR B 1 83 ? -8.023 -30.734 -11.023 1 86.19 83 THR B CA 1
ATOM 2239 C C . THR B 1 83 ? -8.539 -31.172 -9.656 1 86.19 83 THR B C 1
ATOM 2241 O O . THR B 1 83 ? -9.195 -30.391 -8.961 1 86.19 83 THR B O 1
ATOM 2244 N N . ASP B 1 84 ? -8.312 -32.438 -9.367 1 80 84 ASP B N 1
ATOM 2245 C CA . ASP B 1 84 ? -8.734 -32.938 -8.062 1 80 84 ASP B CA 1
ATOM 2246 C C . ASP B 1 84 ? -7.914 -32.312 -6.938 1 80 84 ASP B C 1
ATOM 2248 O O . ASP B 1 84 ? -6.684 -32.375 -6.961 1 80 84 ASP B O 1
ATOM 2252 N N . GLN B 1 85 ? -8.531 -31.781 -6.008 1 66.69 85 GLN B N 1
ATOM 2253 C CA . GLN B 1 85 ? -7.883 -30.938 -5.008 1 66.69 85 GLN B CA 1
ATOM 2254 C C . GLN B 1 85 ? -7.297 -31.781 -3.879 1 66.69 85 GLN B C 1
ATOM 2256 O O . GLN B 1 85 ? -6.379 -31.344 -3.184 1 66.69 85 GLN B O 1
ATOM 2261 N N . VAL B 1 86 ? -7.715 -33 -3.643 1 61.53 86 VAL B N 1
ATOM 2262 C CA . VAL B 1 86 ? -7.27 -33.812 -2.521 1 61.53 86 VAL B CA 1
ATOM 2263 C C . VAL B 1 86 ? -5.773 -34.094 -2.641 1 61.53 86 VAL B C 1
ATOM 2265 O O . VAL B 1 86 ? -5.082 -34.25 -1.631 1 61.53 86 VAL B O 1
ATOM 2268 N N . ILE B 1 87 ? -5.184 -34.125 -3.77 1 58 87 ILE B N 1
ATOM 2269 C CA . ILE B 1 87 ? -3.826 -34.625 -3.904 1 58 87 ILE B CA 1
ATOM 2270 C C . ILE B 1 87 ? -2.932 -33.562 -4.539 1 58 87 ILE B C 1
ATOM 2272 O O . ILE B 1 87 ? -2.775 -33.531 -5.762 1 58 87 ILE B O 1
ATOM 2276 N N . TYR B 1 88 ? -2.637 -32.469 -3.658 1 64.44 88 TYR B N 1
ATOM 2277 C CA . TYR B 1 88 ? -2.088 -31.391 -4.457 1 64.44 88 TYR B CA 1
ATOM 2278 C C . TYR B 1 88 ? -0.686 -31.016 -3.99 1 64.44 88 TYR B C 1
ATOM 2280 O O . TYR B 1 88 ? -0.473 -30.734 -2.807 1 64.44 88 TYR B O 1
ATOM 2288 N N . GLU B 1 89 ? 0.394 -31.594 -4.793 1 80.12 89 GLU B N 1
ATOM 2289 C CA . GLU B 1 89 ? 1.722 -30.984 -4.723 1 80.12 89 GLU B CA 1
ATOM 2290 C C . GLU B 1 89 ? 2.395 -30.984 -6.09 1 80.12 89 GLU B C 1
ATOM 2292 O O . GLU B 1 89 ? 2.941 -32 -6.527 1 80.12 89 GLU B O 1
ATOM 2297 N N . PHE B 1 90 ? 2.197 -29.953 -6.832 1 84.5 90 PHE B N 1
ATOM 2298 C CA . PHE B 1 90 ? 2.934 -29.812 -8.086 1 84.5 90 PHE B CA 1
ATOM 2299 C C . PHE B 1 90 ? 3.57 -28.422 -8.172 1 84.5 90 PHE B C 1
ATOM 2301 O O . PHE B 1 90 ? 3.092 -27.469 -7.559 1 84.5 90 PHE B O 1
ATOM 2308 N N . HIS B 1 91 ? 4.703 -28.438 -8.914 1 94.31 91 HIS B N 1
ATOM 2309 C CA . HIS B 1 91 ? 5.531 -27.234 -9.016 1 94.31 91 HIS B CA 1
ATOM 2310 C C . HIS B 1 91 ? 5.934 -26.969 -10.461 1 94.31 91 HIS B C 1
ATOM 2312 O O . HIS B 1 91 ? 6.031 -27.891 -11.266 1 94.31 91 HIS B O 1
ATOM 2318 N N . PHE B 1 92 ? 6.156 -25.719 -10.773 1 97.69 92 PHE B N 1
ATOM 2319 C CA . PHE B 1 92 ? 6.52 -25.297 -12.125 1 97.69 92 PHE B CA 1
ATOM 2320 C C . PHE B 1 92 ? 7.871 -24.578 -12.125 1 97.69 92 PHE B C 1
ATOM 2322 O O . PHE B 1 92 ? 8.102 -23.672 -11.32 1 97.69 92 PHE B O 1
ATOM 2329 N N . THR B 1 93 ? 8.758 -24.969 -12.945 1 98.56 93 THR B N 1
ATOM 2330 C CA . THR B 1 93 ? 10.039 -24.297 -13.148 1 98.56 93 THR B CA 1
ATOM 2331 C C . THR B 1 93 ? 10.258 -23.984 -14.625 1 98.56 93 THR B C 1
ATOM 2333 O O . THR B 1 93 ? 10.18 -24.891 -15.469 1 98.56 93 THR B O 1
ATOM 2336 N N . ASN B 1 94 ? 10.5 -22.734 -14.922 1 98.62 94 ASN B N 1
ATOM 2337 C CA . ASN B 1 94 ? 10.758 -22.312 -16.297 1 98.62 94 ASN B CA 1
ATOM 2338 C C . ASN B 1 94 ? 9.594 -22.672 -17.219 1 98.62 94 ASN B C 1
ATOM 2340 O O . ASN B 1 94 ? 9.797 -23.188 -18.312 1 98.62 94 ASN B O 1
ATOM 2344 N N . CYS B 1 95 ? 8.445 -22.391 -16.781 1 98.81 95 CYS B N 1
ATOM 2345 C CA . CYS B 1 95 ? 7.262 -22.75 -17.562 1 98.81 95 CYS B CA 1
ATOM 2346 C C . CYS B 1 95 ? 6.523 -21.516 -18.047 1 98.81 95 CYS B C 1
ATOM 2348 O O . CYS B 1 95 ? 6.699 -20.422 -17.516 1 98.81 95 CYS B O 1
ATOM 2350 N N . LEU B 1 96 ? 5.773 -21.672 -19.109 1 98.81 96 LEU B N 1
ATOM 2351 C CA . LEU B 1 96 ? 4.84 -20.672 -19.609 1 98.81 96 LEU B CA 1
ATOM 2352 C C . LEU B 1 96 ? 3.42 -20.969 -19.156 1 98.81 96 LEU B C 1
ATOM 2354 O O . LEU B 1 96 ? 2.824 -21.969 -19.562 1 98.81 96 LEU B O 1
ATOM 2358 N N . LEU B 1 97 ? 2.893 -20.094 -18.344 1 98.62 97 LEU B N 1
ATOM 2359 C CA . LEU B 1 97 ? 1.558 -20.297 -17.781 1 98.62 97 LEU B CA 1
ATOM 2360 C C . LEU B 1 97 ? 0.635 -19.141 -18.156 1 98.62 97 LEU B C 1
ATOM 2362 O O . LEU B 1 97 ? -0.347 -18.875 -17.453 1 98.62 97 LEU B O 1
ATOM 2366 N N . ASP B 1 98 ? 0.905 -18.453 -19.25 1 98.69 98 ASP B N 1
ATOM 2367 C CA . ASP B 1 98 ? 0.075 -17.344 -19.672 1 98.69 98 ASP B CA 1
ATOM 2368 C C . ASP B 1 98 ? -1.372 -17.766 -19.891 1 98.69 98 ASP B C 1
ATOM 2370 O O . ASP B 1 98 ? -1.628 -18.812 -20.5 1 98.69 98 ASP B O 1
ATOM 2374 N N . TYR B 1 99 ? -2.277 -17.078 -19.312 1 98.19 99 TYR B N 1
ATOM 2375 C CA . TYR B 1 99 ? -3.713 -17.281 -19.469 1 98.19 99 TYR B CA 1
ATOM 2376 C C . TYR B 1 99 ? -4.172 -18.547 -18.781 1 98.19 99 TYR B C 1
ATOM 2378 O O . TYR B 1 99 ? -5.305 -19 -18.984 1 98.19 99 TYR B O 1
ATOM 2386 N N . ALA B 1 100 ? -3.369 -19.188 -18 1 98.06 100 ALA B N 1
ATOM 2387 C CA . ALA B 1 100 ? -3.797 -20.344 -17.234 1 98.06 100 ALA B CA 1
ATOM 2388 C C . ALA B 1 100 ? -4.758 -19.953 -16.125 1 98.06 100 ALA B C 1
ATOM 2390 O O . ALA B 1 100 ? -4.812 -18.781 -15.734 1 98.06 100 ALA B O 1
ATOM 2391 N N . GLN B 1 101 ? -5.555 -20.938 -15.672 1 96.94 101 GLN B N 1
ATOM 2392 C CA . GLN B 1 101 ? -6.555 -20.672 -14.633 1 96.94 101 GLN B CA 1
ATOM 2393 C C . GLN B 1 101 ? -6.395 -21.641 -13.461 1 96.94 101 GLN B C 1
ATOM 2395 O O . GLN B 1 101 ? -6.34 -22.859 -13.656 1 96.94 101 GLN B O 1
ATOM 2400 N N . PHE B 1 102 ? -6.348 -21.016 -12.289 1 94.88 102 PHE B N 1
ATOM 2401 C CA . PHE B 1 102 ? -6.23 -21.797 -11.062 1 94.88 102 PHE B CA 1
ATOM 2402 C C . PHE B 1 102 ? -7.379 -21.484 -10.109 1 94.88 102 PHE B C 1
ATOM 2404 O O . PHE B 1 102 ? -7.211 -21.531 -8.891 1 94.88 102 PHE B O 1
ATOM 2411 N N . TYR B 1 103 ? -8.461 -21.266 -10.68 1 92.31 103 TYR B N 1
ATOM 2412 C CA . TYR B 1 103 ? -9.625 -20.781 -9.953 1 92.31 103 TYR B CA 1
ATOM 2413 C C . TYR B 1 103 ? -10.047 -21.75 -8.859 1 92.31 103 TYR B C 1
ATOM 2415 O O . TYR B 1 103 ? -10.156 -22.953 -9.102 1 92.31 103 TYR B O 1
ATOM 2423 N N . LYS B 1 104 ? -10.211 -21.203 -7.574 1 92.19 104 LYS B N 1
ATOM 2424 C CA . LYS B 1 104 ? -10.789 -21.891 -6.426 1 92.19 104 LYS B CA 1
ATOM 2425 C C . LYS B 1 104 ? -9.984 -23.141 -6.074 1 92.19 104 LYS B C 1
ATOM 2427 O O . LYS B 1 104 ? -10.547 -24.156 -5.648 1 92.19 104 LYS B O 1
ATOM 2432 N N . LEU B 1 105 ? -8.742 -23.078 -6.266 1 91.94 105 LEU B N 1
ATOM 2433 C CA . LEU B 1 105 ? -7.895 -24.234 -5.965 1 91.94 105 LEU B CA 1
ATOM 2434 C C . LEU B 1 105 ? -7.137 -24.016 -4.656 1 91.94 105 LEU B C 1
ATOM 2436 O O . LEU B 1 105 ? -6.852 -22.875 -4.277 1 91.94 105 LEU B O 1
ATOM 2440 N N . LYS B 1 106 ? -6.867 -25.141 -3.977 1 92.75 106 LYS B N 1
ATOM 2441 C CA . LYS B 1 106 ? -5.984 -25.141 -2.811 1 92.75 106 LYS B CA 1
ATOM 2442 C C . LYS B 1 106 ? -4.543 -25.438 -3.215 1 92.75 106 LYS B C 1
ATOM 2444 O O . LYS B 1 106 ? -4.16 -26.594 -3.365 1 92.75 106 LYS B O 1
ATOM 2449 N N . LEU B 1 107 ? -3.791 -24.422 -3.273 1 93.25 107 LEU B N 1
ATOM 2450 C CA . LEU B 1 107 ? -2.451 -24.531 -3.84 1 93.25 107 LEU B CA 1
ATOM 2451 C C . LEU B 1 107 ? -1.392 -24.203 -2.793 1 93.25 107 LEU B C 1
ATOM 2453 O O .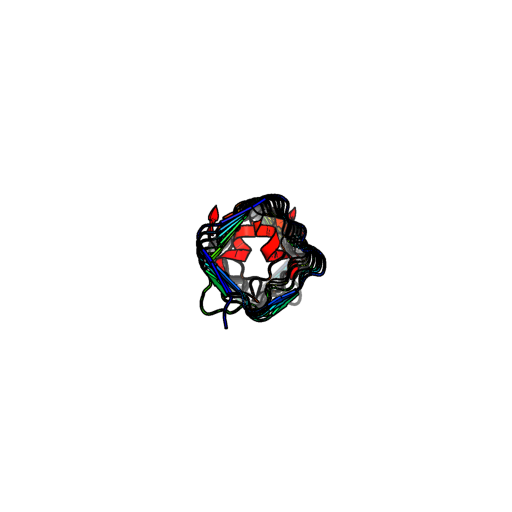 LEU B 1 107 ? -0.376 -23.578 -3.105 1 93.25 107 LEU B O 1
ATOM 2457 N N . LYS B 1 108 ? -1.609 -24.641 -1.625 1 94.38 108 LYS B N 1
ATOM 2458 C CA . LYS B 1 108 ? -0.675 -24.359 -0.542 1 94.38 108 LYS B CA 1
ATOM 2459 C C . LYS B 1 108 ? 0.725 -24.875 -0.872 1 94.38 108 LYS B C 1
ATOM 2461 O O . LYS B 1 108 ? 0.881 -25.984 -1.378 1 94.38 108 LYS B O 1
ATOM 2466 N N . LYS B 1 109 ? 1.644 -24.016 -0.726 1 94.94 109 LYS B N 1
ATOM 2467 C CA . LYS B 1 109 ? 3.064 -24.344 -0.814 1 94.94 109 LYS B CA 1
ATOM 2468 C C . LYS B 1 109 ? 3.486 -24.578 -2.262 1 94.94 109 LYS B C 1
ATOM 2470 O O . LYS B 1 109 ? 4.613 -25 -2.525 1 94.94 109 LYS B O 1
ATOM 2475 N N . ILE B 1 110 ? 2.699 -24.328 -3.186 1 95.25 110 ILE B N 1
ATOM 2476 C CA . ILE B 1 110 ? 3.076 -24.484 -4.586 1 95.25 110 ILE B CA 1
ATOM 2477 C C . ILE B 1 110 ? 4.238 -23.547 -4.91 1 95.25 110 ILE B C 1
ATOM 2479 O O . ILE B 1 110 ? 4.379 -22.484 -4.301 1 95.25 110 ILE B O 1
ATOM 2483 N N . GLN B 1 111 ? 5.043 -24 -5.891 1 97.38 111 GLN B N 1
ATOM 2484 C CA . GLN B 1 111 ? 6.207 -23.203 -6.262 1 97.38 111 GLN B CA 1
ATOM 2485 C C . GLN B 1 111 ? 6.223 -22.922 -7.762 1 97.38 111 GLN B C 1
ATOM 2487 O O . GLN B 1 111 ? 6.102 -23.844 -8.578 1 97.38 111 GLN B O 1
ATOM 2492 N N . PHE B 1 112 ? 6.332 -21.656 -8.047 1 98.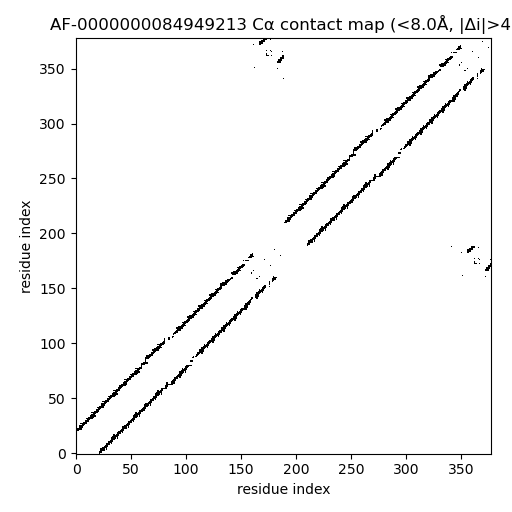5 112 PHE B N 1
ATOM 2493 C CA . PHE B 1 112 ? 6.586 -21.172 -9.406 1 98.5 112 PHE B CA 1
ATOM 2494 C C . PHE B 1 112 ? 7.957 -20.516 -9.492 1 98.5 112 PHE B C 1
ATOM 2496 O O . PHE B 1 112 ? 8.234 -19.547 -8.789 1 98.5 112 PHE B O 1
ATOM 2503 N N . THR B 1 113 ? 8.805 -21.047 -10.32 1 98.75 113 THR B N 1
ATOM 2504 C CA . THR B 1 113 ? 10.141 -20.484 -10.469 1 98.75 113 THR B CA 1
ATOM 2505 C C . THR B 1 113 ? 10.43 -20.141 -11.93 1 98.75 113 THR B C 1
ATOM 2507 O O . THR B 1 113 ? 10.344 -21 -12.797 1 98.75 113 THR B O 1
ATOM 2510 N N . ASN B 1 114 ? 10.742 -18.906 -12.18 1 98.75 114 ASN B N 1
ATOM 2511 C CA . ASN B 1 114 ? 11.078 -18.453 -13.523 1 98.75 114 ASN B CA 1
ATOM 2512 C C . ASN B 1 114 ? 9.953 -18.734 -14.508 1 98.75 114 ASN B C 1
ATOM 2514 O O . ASN B 1 114 ? 10.188 -19.281 -15.586 1 98.75 114 ASN B O 1
ATOM 2518 N N . CYS B 1 115 ? 8.797 -18.328 -14.148 1 98.81 115 CYS B N 1
ATOM 2519 C CA . CYS B 1 115 ? 7.641 -18.609 -14.992 1 98.81 115 CYS B CA 1
ATOM 2520 C C . CYS B 1 115 ? 7.047 -17.312 -15.547 1 98.81 115 CYS B C 1
ATOM 2522 O O . CYS B 1 115 ? 7.133 -16.266 -14.914 1 98.81 115 CYS B O 1
ATOM 2524 N N . SER B 1 116 ? 6.523 -17.422 -16.781 1 98.81 116 SER B N 1
ATOM 2525 C CA . SER B 1 116 ? 5.625 -16.391 -17.297 1 98.81 116 SER B CA 1
ATOM 2526 C C . SER B 1 116 ? 4.176 -16.688 -16.922 1 98.81 116 SER B C 1
ATOM 2528 O O . SER B 1 116 ? 3.654 -17.75 -17.234 1 98.81 116 SER B O 1
ATOM 2530 N N . MET B 1 117 ? 3.568 -15.789 -16.297 1 98.62 117 MET B N 1
ATOM 2531 C CA . MET B 1 117 ? 2.203 -15.992 -15.812 1 98.62 117 MET B CA 1
ATOM 2532 C C . MET B 1 117 ? 1.32 -14.805 -16.172 1 98.62 117 MET B C 1
ATOM 2534 O O . MET B 1 117 ? 0.594 -14.281 -15.328 1 98.62 117 MET B O 1
ATOM 2538 N N . VAL B 1 118 ? 1.466 -14.344 -17.328 1 98.75 118 VAL B N 1
ATOM 2539 C CA . VAL B 1 118 ? 0.69 -13.203 -17.812 1 98.75 118 VAL B CA 1
ATOM 2540 C C . VAL B 1 118 ? -0.791 -13.578 -17.859 1 98.75 118 VAL B C 1
ATOM 2542 O O . VAL B 1 118 ? -1.158 -14.602 -18.438 1 98.75 118 VAL B O 1
ATOM 2545 N N . SER B 1 119 ? -1.643 -12.789 -17.203 1 98.69 119 SER B N 1
ATOM 2546 C CA . SER B 1 119 ? -3.094 -12.938 -17.219 1 98.69 119 SER B CA 1
ATOM 2547 C C . SER B 1 119 ? -3.518 -14.266 -16.594 1 98.69 119 SER B C 1
ATOM 2549 O O . SER B 1 119 ? -4.562 -14.812 -16.938 1 98.69 119 SER B O 1
ATOM 2551 N N . VAL B 1 120 ? -2.734 -14.797 -15.773 1 98.56 120 VAL B N 1
ATOM 2552 C CA . VAL B 1 120 ? -3.121 -15.984 -15.023 1 98.56 120 VAL B CA 1
ATOM 2553 C C . VAL B 1 120 ? -4.23 -15.641 -14.031 1 98.56 120 VAL B C 1
ATOM 2555 O O . VAL B 1 120 ? -4.285 -14.516 -13.523 1 98.56 120 VAL B O 1
ATOM 2558 N N . ASP B 1 121 ? -5.066 -16.609 -13.75 1 98.19 121 ASP B N 1
ATOM 2559 C CA . ASP B 1 121 ? -6.199 -16.375 -12.859 1 98.19 121 ASP B CA 1
ATOM 2560 C C . ASP B 1 121 ? -6.074 -17.203 -11.586 1 98.19 121 ASP B C 1
ATOM 2562 O O . ASP B 1 121 ? -6.195 -18.422 -11.625 1 98.19 121 ASP B O 1
ATOM 2566 N N . PHE B 1 122 ? -5.926 -16.5 -10.43 1 97.62 122 PHE B N 1
ATOM 2567 C CA . PHE B 1 122 ? -5.852 -17.141 -9.125 1 97.62 122 PHE B CA 1
ATOM 2568 C C . PHE B 1 122 ? -7.066 -16.797 -8.273 1 97.62 122 PHE B C 1
ATOM 2570 O O . PHE B 1 122 ? -6.992 -16.812 -7.043 1 97.62 122 PHE B O 1
ATOM 2577 N N . MET B 1 123 ? -8.156 -16.5 -8.914 1 97.5 123 MET B N 1
ATOM 2578 C CA . MET B 1 123 ? -9.352 -16.094 -8.164 1 97.5 123 MET B CA 1
ATOM 2579 C C . MET B 1 123 ? -9.766 -17.172 -7.176 1 97.5 123 MET B C 1
ATOM 2581 O O . MET B 1 123 ? -9.82 -18.344 -7.523 1 97.5 123 MET B O 1
ATOM 2585 N N . GLU B 1 124 ? -10.016 -16.734 -5.867 1 97.62 124 GLU B N 1
ATOM 2586 C CA . GLU B 1 124 ? -10.539 -17.562 -4.785 1 97.62 124 GLU B CA 1
ATOM 2587 C C . GLU B 1 124 ? -9.633 -18.766 -4.527 1 97.62 124 GLU B C 1
ATOM 2589 O O . GLU B 1 124 ? -10.102 -19.828 -4.086 1 97.62 124 GLU B O 1
ATOM 2594 N N . SER B 1 125 ? -8.375 -18.625 -4.828 1 95.94 125 SER B N 1
ATOM 2595 C CA . SER B 1 125 ? -7.434 -19.719 -4.598 1 95.94 125 SER B CA 1
ATOM 2596 C C . SER B 1 125 ? -6.695 -19.547 -3.275 1 95.94 125 SER B C 1
ATOM 2598 O O . SER B 1 125 ? -6.645 -18.438 -2.729 1 95.94 125 SER B O 1
ATOM 2600 N N . ASP B 1 126 ? -6.242 -20.688 -2.713 1 96.94 126 ASP B N 1
ATOM 2601 C CA . ASP B 1 126 ? -5.414 -20.688 -1.511 1 96.94 126 ASP B CA 1
ATOM 2602 C C . ASP B 1 126 ? -3.939 -20.859 -1.859 1 96.94 126 ASP B C 1
ATOM 2604 O O . ASP B 1 126 ? -3.504 -21.969 -2.195 1 96.94 126 ASP B O 1
ATOM 2608 N N . LEU B 1 127 ? -3.23 -19.844 -1.722 1 97.38 127 LEU B N 1
ATOM 2609 C CA . LEU B 1 127 ? -1.812 -19.812 -2.059 1 97.38 127 LEU B CA 1
ATOM 2610 C C . LEU B 1 127 ? -0.96 -19.609 -0.812 1 97.38 127 LEU B C 1
ATOM 2612 O O . LEU B 1 127 ? 0.099 -18.969 -0.879 1 97.38 127 LEU B O 1
ATOM 2616 N N . THR B 1 128 ? -1.456 -20.125 0.299 1 98 128 THR B N 1
ATOM 2617 C CA . THR B 1 128 ? -0.702 -20.016 1.543 1 98 128 THR B CA 1
ATOM 2618 C C . THR B 1 128 ? 0.695 -20.609 1.378 1 98 128 THR B C 1
ATOM 2620 O O . THR B 1 128 ? 0.848 -21.719 0.867 1 98 128 THR B O 1
ATOM 2623 N N . GLU B 1 129 ? 1.71 -19.859 1.657 1 98 129 GLU B N 1
ATOM 2624 C CA . GLU B 1 129 ? 3.109 -20.281 1.631 1 98 129 GLU B CA 1
ATOM 2625 C C . GLU B 1 129 ? 3.561 -20.609 0.211 1 98 129 GLU B C 1
ATOM 2627 O O . GLU B 1 129 ? 4.531 -21.344 0.018 1 98 129 GLU B O 1
ATOM 2632 N N . ALA B 1 130 ? 2.908 -20.094 -0.793 1 97.81 130 ALA B N 1
ATOM 2633 C CA . ALA B 1 130 ? 3.34 -20.281 -2.176 1 97.81 130 ALA B CA 1
ATOM 2634 C C . ALA B 1 130 ? 4.598 -19.469 -2.471 1 97.81 130 ALA B C 1
ATOM 2636 O O . ALA B 1 130 ? 4.844 -18.453 -1.829 1 97.81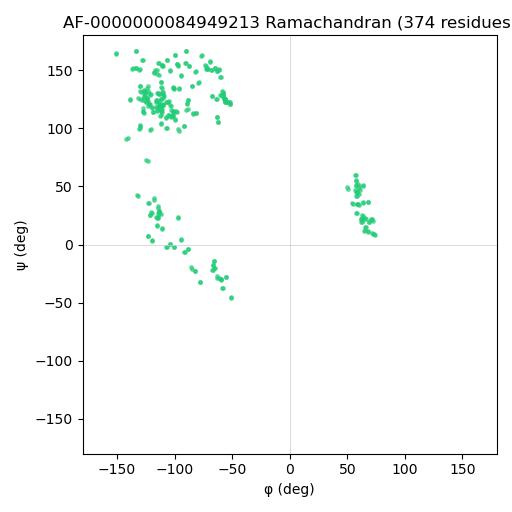 130 ALA B O 1
ATOM 2637 N N . LEU B 1 131 ? 5.336 -19.969 -3.385 1 98.62 131 LEU B N 1
ATOM 2638 C CA . LEU B 1 131 ? 6.539 -19.281 -3.83 1 98.62 131 LEU B CA 1
ATOM 2639 C C . LEU B 1 131 ? 6.395 -18.812 -5.277 1 98.62 131 LEU B C 1
ATOM 2641 O O . LEU B 1 131 ? 6.16 -19.641 -6.172 1 98.62 131 LEU B O 1
ATOM 2645 N N . PHE B 1 132 ? 6.473 -17.562 -5.461 1 98.75 132 PHE B N 1
ATOM 2646 C CA . PHE B 1 132 ? 6.676 -16.953 -6.773 1 98.75 132 PHE B CA 1
ATOM 2647 C C . PHE B 1 132 ? 8.094 -16.406 -6.902 1 98.75 132 PHE B C 1
ATOM 2649 O O . PHE B 1 132 ? 8.398 -15.336 -6.371 1 98.75 132 PHE B O 1
ATOM 2656 N N . ASP B 1 133 ? 8.898 -17.156 -7.543 1 98.75 133 ASP B N 1
ATOM 2657 C CA . ASP B 1 133 ? 10.305 -16.781 -7.691 1 98.75 133 ASP B CA 1
ATOM 2658 C C . ASP B 1 133 ? 10.602 -16.344 -9.125 1 98.75 133 ASP B C 1
ATOM 2660 O O . ASP B 1 133 ? 10.617 -17.156 -10.039 1 98.75 133 ASP B O 1
ATOM 2664 N N . ASN B 1 134 ? 10.82 -15.039 -9.266 1 98.62 134 ASN B N 1
ATOM 2665 C CA . ASN B 1 134 ? 11.148 -14.461 -10.57 1 98.62 134 ASN B CA 1
ATOM 2666 C C . ASN B 1 134 ? 10.062 -14.758 -11.602 1 98.62 134 ASN B C 1
ATOM 2668 O O . ASN B 1 134 ? 10.352 -15.273 -12.688 1 98.62 134 ASN B O 1
ATOM 2672 N N . CYS B 1 135 ? 8.898 -14.406 -11.266 1 98.81 135 CYS B N 1
ATOM 2673 C CA . CYS B 1 135 ? 7.754 -14.648 -12.141 1 98.81 135 CYS B CA 1
ATOM 2674 C C . CYS B 1 135 ? 7.199 -13.336 -12.688 1 98.81 135 CYS B C 1
ATOM 2676 O O . CYS B 1 135 ? 7.16 -12.328 -11.977 1 98.81 135 CYS B O 1
ATOM 2678 N N . ASN B 1 136 ? 6.828 -13.32 -13.922 1 98.81 136 ASN B N 1
ATOM 2679 C CA . ASN B 1 136 ? 6.078 -12.219 -14.523 1 98.81 136 ASN B CA 1
ATOM 2680 C C . ASN B 1 136 ? 4.578 -12.367 -14.273 1 98.81 136 ASN B C 1
ATOM 2682 O O . ASN B 1 136 ? 3.936 -13.258 -14.82 1 98.81 136 ASN B O 1
ATOM 2686 N N . LEU B 1 137 ? 4.043 -11.477 -13.5 1 98.81 137 LEU B N 1
ATOM 2687 C CA . LEU B 1 137 ? 2.654 -11.625 -13.078 1 98.81 137 LEU B CA 1
ATOM 2688 C C . LEU B 1 137 ? 1.785 -10.523 -13.68 1 98.81 137 LEU B C 1
ATOM 2690 O O . LEU B 1 137 ? 0.766 -10.148 -13.102 1 98.81 137 LEU B O 1
ATOM 2694 N N . ARG B 1 138 ? 2.225 -10.055 -14.867 1 98.62 138 ARG B N 1
ATOM 2695 C CA . ARG B 1 138 ? 1.467 -9.008 -15.539 1 98.62 138 ARG B CA 1
ATOM 2696 C C . ARG B 1 138 ? 0.023 -9.438 -15.773 1 98.62 138 ARG B C 1
ATOM 2698 O O . ARG B 1 138 ? -0.229 -10.539 -16.281 1 98.62 138 ARG B O 1
ATOM 2705 N N . LEU B 1 139 ? -0.922 -8.625 -15.312 1 98.38 139 LEU B N 1
ATOM 2706 C CA . LEU B 1 139 ? -2.355 -8.805 -15.508 1 98.38 139 LEU B CA 1
ATOM 2707 C C . LEU B 1 139 ? -2.844 -10.07 -14.805 1 98.38 139 LEU B C 1
ATOM 2709 O O . LEU B 1 139 ? -3.939 -10.555 -15.094 1 98.38 139 LEU B O 1
ATOM 2713 N N . ALA B 1 140 ? -2.053 -10.672 -13.961 1 98.62 140 ALA B N 1
ATOM 2714 C CA . ALA B 1 140 ? -2.523 -11.781 -13.141 1 98.62 140 ALA B CA 1
ATOM 2715 C C . ALA B 1 140 ? -3.682 -11.352 -12.242 1 98.62 140 ALA B C 1
ATOM 2717 O O . ALA B 1 140 ? -3.691 -10.234 -11.727 1 98.62 140 ALA B O 1
ATOM 2718 N N . VAL B 1 141 ? -4.566 -12.234 -12.062 1 98.31 141 VAL B N 1
ATOM 2719 C CA . VAL B 1 141 ? -5.758 -11.914 -11.281 1 98.31 141 VAL B CA 1
ATOM 2720 C C . VAL B 1 141 ? -5.664 -12.57 -9.898 1 98.31 141 VAL B C 1
ATOM 2722 O O . VAL B 1 141 ? -5.688 -13.797 -9.789 1 98.31 141 VAL B O 1
ATOM 2725 N N . PHE B 1 142 ? -5.516 -11.75 -8.875 1 98.31 142 PHE B N 1
ATOM 2726 C CA . PHE B 1 142 ? -5.648 -12.141 -7.477 1 98.31 142 PHE B CA 1
ATOM 2727 C C . PHE B 1 142 ? -6.883 -11.5 -6.848 1 98.31 142 PHE B C 1
ATOM 2729 O O . PHE B 1 142 ? -6.895 -10.297 -6.59 1 98.31 142 PHE B O 1
ATOM 2736 N N . SER B 1 143 ? -7.906 -12.234 -6.645 1 97.88 143 SER B N 1
ATOM 2737 C CA . SER B 1 143 ? -9.148 -11.781 -6.023 1 97.88 143 SER B CA 1
ATOM 2738 C C . SER B 1 143 ? -9.695 -12.828 -5.066 1 97.88 143 SER B C 1
ATOM 2740 O O . SER B 1 143 ? -9.891 -13.984 -5.445 1 97.88 143 SER B O 1
ATOM 2742 N N . ASP B 1 144 ? -9.914 -12.352 -3.809 1 98.25 144 ASP B N 1
ATOM 2743 C CA . ASP B 1 144 ? -10.359 -13.25 -2.754 1 98.25 144 ASP B CA 1
ATOM 2744 C C . ASP B 1 144 ? -9.43 -14.453 -2.621 1 98.25 144 ASP B C 1
ATOM 2746 O O . ASP B 1 144 ? -9.883 -15.578 -2.412 1 98.25 144 ASP B O 1
ATOM 2750 N N . SER B 1 145 ? -8.219 -14.227 -2.826 1 98.12 145 SER B N 1
ATOM 2751 C CA . SER B 1 145 ? -7.211 -15.266 -2.674 1 98.12 145 SER B CA 1
ATOM 2752 C C . SER B 1 145 ? -6.527 -15.18 -1.312 1 98.12 145 SER B C 1
ATOM 2754 O O . SER B 1 145 ? -6.609 -14.156 -0.634 1 98.12 145 SER B O 1
ATOM 2756 N N . ILE B 1 146 ? -6.012 -16.266 -0.869 1 98.62 146 ILE B N 1
ATOM 2757 C CA . ILE B 1 146 ? -5.25 -16.344 0.372 1 98.62 146 ILE B CA 1
ATOM 2758 C C . ILE B 1 146 ? -3.756 -16.391 0.057 1 98.62 146 ILE B C 1
ATOM 2760 O O . ILE B 1 146 ? -3.258 -17.391 -0.462 1 98.62 146 ILE B O 1
ATOM 2764 N N . LEU B 1 147 ? -3.111 -15.344 0.392 1 98.75 147 LEU B N 1
ATOM 2765 C CA . LEU B 1 147 ? -1.696 -15.211 0.061 1 98.75 147 LEU B CA 1
ATOM 2766 C C . LEU B 1 147 ? -0.843 -15.172 1.325 1 98.75 147 LEU B C 1
ATOM 2768 O O . LEU B 1 147 ? 0.27 -14.641 1.312 1 98.75 147 LEU B O 1
ATOM 2772 N N . ILE B 1 148 ? -1.365 -15.711 2.42 1 98.75 148 ILE B N 1
ATOM 2773 C CA . ILE B 1 148 ? -0.68 -15.711 3.707 1 98.75 148 ILE B CA 1
ATOM 2774 C C . ILE B 1 148 ? 0.69 -16.375 3.564 1 98.75 148 ILE B C 1
ATOM 2776 O O . ILE B 1 148 ? 0.802 -17.469 3.027 1 98.75 148 ILE B O 1
ATOM 2780 N N . LYS B 1 149 ? 1.733 -15.688 3.893 1 98.75 149 LYS B N 1
ATOM 2781 C CA . LYS B 1 149 ? 3.113 -16.156 3.92 1 98.75 149 LYS B CA 1
ATOM 2782 C C . LYS B 1 149 ? 3.607 -16.5 2.516 1 98.75 149 LYS B C 1
ATOM 2784 O O . LYS B 1 149 ? 4.594 -17.219 2.355 1 98.75 149 LYS B O 1
ATOM 2789 N N . SER B 1 150 ? 2.943 -16.094 1.473 1 98.81 150 SER B N 1
ATOM 2790 C CA . SER B 1 150 ? 3.439 -16.281 0.114 1 98.81 150 SER B CA 1
ATOM 2791 C C . SER B 1 150 ? 4.629 -15.367 -0.173 1 98.81 150 SER B C 1
ATOM 2793 O O . SER B 1 150 ? 4.789 -14.32 0.464 1 98.81 150 SER B O 1
ATOM 2795 N N . ASP B 1 151 ? 5.469 -15.828 -1.036 1 98.88 151 ASP B N 1
ATOM 2796 C CA . ASP B 1 151 ? 6.699 -15.094 -1.321 1 98.88 151 ASP B CA 1
ATOM 2797 C C . ASP B 1 151 ? 6.688 -14.531 -2.74 1 98.88 151 ASP B C 1
ATOM 2799 O O . ASP B 1 151 ? 6.762 -15.281 -3.715 1 98.88 151 ASP B O 1
ATOM 2803 N N . PHE B 1 152 ? 6.613 -13.234 -2.854 1 98.81 152 PHE B N 1
ATOM 2804 C CA . PHE B 1 152 ? 6.625 -12.531 -4.133 1 98.81 152 PHE B CA 1
ATOM 2805 C C . PHE B 1 152 ? 7.918 -11.742 -4.301 1 98.81 152 PHE B C 1
ATOM 2807 O O . PHE B 1 152 ? 8.039 -10.93 -5.219 1 98.81 152 PHE B O 1
ATOM 2814 N N . TYR B 1 153 ? 8.867 -11.984 -3.523 1 98.56 153 TYR B N 1
ATOM 2815 C CA . TYR B 1 153 ? 10.031 -11.133 -3.361 1 98.56 153 TYR B CA 1
ATOM 2816 C C . TYR B 1 153 ? 10.664 -10.805 -4.711 1 98.56 153 TYR B C 1
ATOM 2818 O O . TYR B 1 153 ? 10.953 -9.641 -5 1 98.56 153 TYR B O 1
ATOM 2826 N N . SER B 1 154 ? 10.828 -11.734 -5.539 1 98.5 154 SER B N 1
ATOM 2827 C CA . SER B 1 154 ? 11.57 -11.547 -6.777 1 98.5 154 SER B CA 1
ATOM 2828 C C . SER B 1 154 ? 10.633 -11.359 -7.965 1 98.5 154 SER B C 1
ATOM 2830 O O . SER B 1 154 ? 11.086 -11.195 -9.102 1 98.5 154 SER B O 1
ATOM 2832 N N . SER B 1 155 ? 9.375 -11.43 -7.777 1 98.62 155 SER B N 1
ATOM 2833 C CA . SER B 1 155 ? 8.43 -11.383 -8.891 1 98.62 155 SER B CA 1
ATOM 2834 C C . SER B 1 155 ? 8 -9.953 -9.195 1 98.62 155 SER B C 1
ATOM 2836 O O . SER B 1 155 ? 8.312 -9.031 -8.438 1 98.62 155 SER B O 1
ATOM 2838 N N . TYR B 1 156 ? 7.363 -9.789 -10.359 1 98.25 156 TYR B N 1
ATOM 2839 C CA . TYR B 1 156 ? 7.18 -8.414 -10.812 1 98.25 156 TYR B CA 1
ATOM 2840 C C . TYR B 1 156 ? 5.922 -8.281 -11.664 1 98.25 156 TYR B C 1
ATOM 2842 O O . TYR B 1 156 ? 5.309 -9.289 -12.031 1 98.25 156 TYR B O 1
ATOM 2850 N N . ASN B 1 157 ? 5.473 -7.016 -11.859 1 98.12 157 ASN B N 1
ATOM 2851 C CA . ASN B 1 157 ? 4.375 -6.617 -12.727 1 98.12 157 ASN B CA 1
ATOM 2852 C C . ASN B 1 157 ? 3.027 -7.062 -12.172 1 98.12 157 ASN B C 1
ATOM 2854 O O . ASN B 1 157 ? 2.092 -7.32 -12.93 1 98.12 157 ASN B O 1
ATOM 2858 N N . PHE B 1 158 ? 2.959 -7.316 -10.898 1 98.44 158 PHE B N 1
ATOM 2859 C CA . PHE B 1 158 ? 1.661 -7.676 -10.344 1 98.44 158 PHE B CA 1
ATOM 2860 C C . PHE B 1 158 ? 0.906 -6.438 -9.883 1 98.44 158 PHE B C 1
ATOM 2862 O O . PHE B 1 158 ? 1.507 -5.383 -9.664 1 98.44 158 PHE B O 1
ATOM 2869 N N . SER B 1 159 ? -0.351 -6.57 -9.836 1 98.19 159 SER B N 1
ATOM 2870 C CA . SER B 1 159 ? -1.271 -5.648 -9.18 1 98.19 159 SER B CA 1
ATOM 2871 C C . SER B 1 159 ? -2.227 -6.387 -8.25 1 98.19 159 SER B C 1
ATOM 2873 O O . SER B 1 159 ? -3.197 -6.992 -8.703 1 98.19 159 SER B O 1
ATOM 2875 N N . ILE B 1 160 ? -1.95 -6.316 -6.988 1 98.25 160 ILE B N 1
ATOM 2876 C CA . ILE B 1 160 ? -2.729 -7.043 -5.992 1 98.25 160 ILE B CA 1
ATOM 2877 C C . ILE B 1 160 ? -3.43 -6.055 -5.059 1 98.25 160 ILE B C 1
ATOM 2879 O O . ILE B 1 160 ? -2.781 -5.207 -4.445 1 98.25 160 ILE B O 1
ATOM 2883 N N . ASN B 1 161 ? -4.691 -6.172 -4.973 1 97.44 161 ASN B N 1
ATOM 2884 C CA . ASN B 1 161 ? -5.449 -5.371 -4.016 1 97.44 161 ASN B CA 1
ATOM 2885 C C . ASN B 1 161 ? -5.402 -5.98 -2.615 1 97.44 161 ASN B C 1
ATOM 2887 O O . ASN B 1 161 ? -5.977 -7.043 -2.377 1 97.44 161 ASN B O 1
ATOM 2891 N N . PRO B 1 162 ? -4.766 -5.285 -1.698 1 96.69 162 PRO B N 1
ATOM 2892 C CA . PRO B 1 162 ? -4.609 -5.879 -0.368 1 96.69 162 PRO B CA 1
ATOM 2893 C C . PRO B 1 162 ? -5.934 -6.035 0.37 1 96.69 162 PRO B C 1
ATOM 2895 O O . PRO B 1 162 ? -6.035 -6.84 1.302 1 96.69 162 PRO B O 1
ATOM 2898 N N . GLU B 1 163 ? -6.938 -5.363 -0.029 1 95.25 163 GLU B N 1
ATOM 2899 C CA . GLU B 1 163 ? -8.242 -5.418 0.631 1 95.25 163 GLU B CA 1
ATOM 2900 C C . GLU B 1 163 ? -9.039 -6.633 0.174 1 95.25 163 GLU B C 1
ATOM 2902 O O . GLU B 1 163 ? -9.961 -7.074 0.865 1 95.25 163 GLU B O 1
ATOM 2907 N N . LYS B 1 164 ? -8.719 -7.129 -0.939 1 97 164 LYS B N 1
ATOM 2908 C CA . LYS B 1 164 ? -9.484 -8.227 -1.519 1 97 164 LYS B CA 1
ATOM 2909 C C . LYS B 1 164 ? -8.742 -9.555 -1.367 1 97 164 LYS B C 1
ATOM 2911 O O . LYS B 1 164 ? -9.195 -10.586 -1.873 1 97 164 LYS B O 1
ATOM 2916 N N . ASN B 1 165 ? -7.613 -9.492 -0.768 1 97.75 165 ASN B N 1
ATOM 2917 C CA . ASN B 1 165 ? -6.781 -10.672 -0.566 1 97.75 165 ASN B CA 1
ATOM 2918 C C . ASN B 1 165 ? -6.203 -10.719 0.845 1 97.75 165 ASN B C 1
ATOM 2920 O O . ASN B 1 165 ? -6.039 -9.672 1.484 1 97.75 165 ASN B O 1
ATOM 2924 N N . LYS B 1 166 ? -5.945 -11.875 1.348 1 98.06 166 LYS B N 1
ATOM 2925 C CA . LYS B 1 166 ? -5.27 -12.031 2.629 1 98.06 166 LYS B CA 1
ATOM 2926 C C . LYS B 1 166 ? -3.754 -12.086 2.447 1 98.06 166 LYS B C 1
ATOM 2928 O O . LYS B 1 166 ? -3.225 -13.023 1.852 1 98.06 166 LYS B O 1
ATOM 2933 N N . LEU B 1 167 ? -3.053 -11.172 3.082 1 98.44 167 LEU B N 1
ATOM 2934 C CA . LEU B 1 167 ? -1.645 -11 2.744 1 98.44 167 LEU B CA 1
ATOM 2935 C C . LEU B 1 167 ? -0.766 -11.164 3.98 1 98.44 167 LEU B C 1
ATOM 2937 O O . LEU B 1 167 ? 0.448 -10.953 3.916 1 98.44 167 LEU B O 1
ATOM 2941 N N . LYS B 1 168 ? -1.3 -11.562 5.094 1 98.19 168 LYS B N 1
ATOM 2942 C CA . LYS B 1 168 ? -0.529 -11.594 6.336 1 98.19 168 LYS B CA 1
ATOM 2943 C C . LYS B 1 168 ? 0.776 -12.359 6.152 1 98.19 168 LYS B C 1
ATOM 2945 O O . LYS B 1 168 ? 0.769 -13.508 5.703 1 98.19 168 LYS B O 1
ATOM 2950 N N . LYS B 1 169 ? 1.891 -11.719 6.422 1 98.56 169 LYS B N 1
ATOM 2951 C CA . LYS B 1 169 ? 3.244 -12.266 6.398 1 98.56 169 LYS B CA 1
ATOM 2952 C C . LYS B 1 169 ? 3.674 -12.617 4.977 1 98.56 169 LYS B C 1
ATOM 2954 O O . LYS B 1 169 ? 4.602 -13.398 4.781 1 98.56 169 LYS B O 1
ATOM 2959 N N . ALA B 1 170 ? 2.943 -12.203 3.947 1 98.81 170 ALA B N 1
ATOM 2960 C CA . ALA B 1 170 ? 3.447 -12.328 2.582 1 98.81 170 ALA B CA 1
ATOM 2961 C C . ALA B 1 170 ? 4.703 -11.484 2.385 1 98.81 170 ALA B C 1
ATOM 2963 O O . ALA B 1 170 ? 4.871 -10.445 3.035 1 98.81 170 ALA B O 1
ATOM 2964 N N . ILE B 1 171 ? 5.547 -11.914 1.55 1 98.81 171 ILE B N 1
ATOM 2965 C CA . ILE B 1 171 ? 6.867 -11.312 1.403 1 98.81 171 ILE B CA 1
ATOM 2966 C C . ILE B 1 171 ? 6.949 -10.57 0.068 1 98.81 171 ILE B C 1
ATOM 2968 O O . ILE B 1 171 ? 6.621 -11.133 -0.979 1 98.81 171 ILE B O 1
ATOM 2972 N N . PHE B 1 172 ? 7.371 -9.336 0.101 1 98.62 172 PHE B N 1
ATOM 2973 C CA . PHE B 1 172 ? 7.582 -8.492 -1.071 1 98.62 172 PHE B CA 1
ATOM 2974 C C . PHE B 1 172 ? 8.922 -7.773 -0.986 1 98.62 172 PHE B C 1
ATOM 2976 O O . PHE B 1 172 ? 9.594 -7.82 0.046 1 98.62 172 PHE B O 1
ATOM 2983 N N . SER B 1 173 ? 9.336 -7.219 -2.062 1 97.62 173 SER B N 1
ATOM 2984 C CA . SER B 1 173 ? 10.508 -6.352 -2.074 1 97.62 173 SER B CA 1
ATOM 2985 C C . SER B 1 173 ? 10.109 -4.879 -2.062 1 97.62 173 SER B C 1
ATOM 2987 O O . SER B 1 173 ? 8.961 -4.543 -2.367 1 97.62 173 SER B O 1
ATOM 2989 N N . GLN B 1 174 ? 11.086 -4.047 -1.726 1 95.81 174 GLN B N 1
ATOM 2990 C CA . GLN B 1 174 ? 10.867 -2.605 -1.773 1 95.81 174 GLN B CA 1
ATOM 2991 C C . GLN B 1 174 ? 10.492 -2.154 -3.182 1 95.81 174 GLN B C 1
ATOM 2993 O O . GLN B 1 174 ? 9.695 -1.229 -3.352 1 95.81 174 GLN B O 1
ATOM 2998 N N . GLU B 1 175 ? 10.961 -2.82 -4.09 1 95.12 175 GLU B N 1
ATOM 2999 C CA . GLU B 1 175 ? 10.758 -2.432 -5.484 1 95.12 175 GLU B CA 1
ATOM 3000 C C . GLU B 1 175 ? 9.367 -2.807 -5.973 1 95.12 175 GLU B C 1
ATOM 3002 O O . GLU B 1 175 ? 8.75 -2.068 -6.746 1 95.12 175 GLU B O 1
ATOM 3007 N N . ASN B 1 176 ? 8.844 -3.893 -5.453 1 97 176 ASN B N 1
ATOM 3008 C CA . ASN B 1 176 ? 7.637 -4.379 -6.117 1 97 176 ASN B CA 1
ATOM 3009 C C . ASN B 1 176 ? 6.387 -4.113 -5.277 1 97 176 ASN B C 1
ATOM 3011 O O . ASN B 1 176 ? 5.266 -4.324 -5.742 1 97 176 ASN B O 1
ATOM 3015 N N . ILE B 1 177 ? 6.605 -3.537 -4.105 1 97.31 177 ILE B N 1
ATOM 3016 C CA . ILE B 1 177 ? 5.465 -3.311 -3.223 1 97.31 177 ILE B CA 1
ATOM 3017 C C . ILE B 1 177 ? 4.516 -2.293 -3.855 1 97.31 177 ILE B C 1
ATOM 3019 O O . ILE B 1 177 ? 3.355 -2.184 -3.455 1 97.31 177 ILE B O 1
ATOM 3023 N N . LYS B 1 178 ? 4.957 -1.481 -4.789 1 96.81 178 LYS B N 1
ATOM 3024 C CA . LYS B 1 178 ? 4.082 -0.533 -5.473 1 96.81 178 LYS B CA 1
ATOM 3025 C C . LYS B 1 178 ? 2.887 -1.242 -6.098 1 96.81 178 LYS B C 1
ATOM 3027 O O . LYS B 1 178 ? 1.808 -0.659 -6.227 1 96.81 178 LYS B O 1
ATOM 3032 N N . GLY B 1 179 ? 3.051 -2.498 -6.453 1 97.81 179 GLY B N 1
ATOM 3033 C CA . GLY B 1 179 ? 1.975 -3.281 -7.039 1 97.81 179 GLY B CA 1
ATOM 3034 C C . GLY B 1 179 ? 0.821 -3.521 -6.086 1 97.81 179 GLY B C 1
ATOM 3035 O O . GLY B 1 179 ? -0.266 -3.924 -6.504 1 97.81 179 GLY B O 1
ATOM 3036 N N . LEU B 1 180 ? 0.979 -3.285 -4.809 1 98 180 LEU B N 1
ATOM 3037 C CA . LEU B 1 180 ? -0.067 -3.449 -3.803 1 98 180 LEU B CA 1
ATOM 3038 C C . LEU B 1 180 ? -0.88 -2.168 -3.65 1 98 180 LEU B C 1
ATOM 3040 O O . LEU B 1 180 ? -1.879 -2.145 -2.928 1 98 180 LEU B O 1
ATOM 3044 N N . LEU B 1 181 ? -0.469 -1.077 -4.398 1 97.56 181 LEU B N 1
ATOM 3045 C CA . LEU B 1 181 ? -1.038 0.238 -4.125 1 97.56 181 LEU B CA 1
ATOM 3046 C C . LEU B 1 181 ? -1.748 0.788 -5.359 1 97.56 181 LEU B C 1
ATOM 3048 O O . LEU B 1 181 ? -2.33 1.875 -5.312 1 97.56 181 LEU B O 1
ATOM 3052 N N . ASP B 1 182 ? -1.814 0.019 -6.43 1 95.88 182 ASP B N 1
ATOM 3053 C CA . ASP B 1 182 ? -2.383 0.469 -7.695 1 95.88 182 ASP B CA 1
ATOM 3054 C C . ASP B 1 182 ? -3.832 0.92 -7.52 1 95.88 182 ASP B C 1
ATOM 3056 O O . ASP B 1 182 ? -4.25 1.922 -8.102 1 95.88 182 ASP B O 1
ATOM 3060 N N . THR B 1 183 ? -4.535 0.256 -6.711 1 94.56 183 THR B N 1
ATOM 3061 C CA . THR B 1 183 ? -5.969 0.488 -6.566 1 94.56 183 THR B CA 1
ATOM 3062 C C . THR B 1 183 ? -6.234 1.864 -5.965 1 94.56 183 THR B C 1
ATOM 3064 O O . THR B 1 183 ? -7.309 2.439 -6.168 1 94.56 183 THR B O 1
ATOM 3067 N N . TYR B 1 184 ? -5.316 2.449 -5.281 1 95.88 184 TYR B N 1
ATOM 3068 C CA . TYR B 1 184 ? -5.531 3.693 -4.555 1 95.88 184 TYR B CA 1
ATOM 3069 C C . TYR B 1 184 ? -5.191 4.898 -5.418 1 95.88 184 TYR B C 1
ATOM 3071 O O . TYR B 1 184 ? -5.414 6.043 -5.016 1 95.88 184 TYR B O 1
ATOM 3079 N N . GLU B 1 185 ? -4.648 4.637 -6.602 1 96.56 185 GLU B N 1
ATOM 3080 C CA . GLU B 1 185 ? -4.379 5.668 -7.602 1 96.56 185 GLU B CA 1
ATOM 3081 C C . GLU B 1 185 ? -3.455 6.746 -7.047 1 96.56 185 GLU B C 1
ATOM 3083 O O . GLU B 1 185 ? -3.697 7.941 -7.242 1 96.56 185 GLU B O 1
ATOM 3088 N N . ILE B 1 186 ? -2.527 6.336 -6.203 1 97.31 186 ILE B N 1
ATOM 3089 C CA . ILE B 1 186 ? -1.514 7.266 -5.719 1 97.31 186 ILE B CA 1
ATOM 3090 C C . ILE B 1 186 ? -0.46 7.488 -6.801 1 97.31 186 ILE B C 1
ATOM 3092 O O . ILE B 1 186 ? -0.418 6.762 -7.797 1 97.31 186 ILE B O 1
ATOM 3096 N N . ILE B 1 187 ? 0.238 8.508 -6.637 1 98.06 187 ILE B N 1
ATOM 3097 C CA . ILE B 1 187 ? 1.363 8.797 -7.516 1 98.06 187 ILE B CA 1
ATOM 3098 C C . ILE B 1 187 ? 2.676 8.492 -6.797 1 98.06 187 ILE B C 1
ATOM 3100 O O . ILE B 1 187 ? 2.926 9 -5.703 1 98.06 187 ILE B O 1
ATOM 3104 N N . ILE B 1 188 ? 3.43 7.656 -7.391 1 96.5 188 ILE B N 1
ATOM 3105 C CA . ILE B 1 188 ? 4.73 7.332 -6.82 1 96.5 188 ILE B CA 1
ATOM 3106 C C . ILE B 1 188 ? 5.836 7.977 -7.656 1 96.5 188 ILE B C 1
ATOM 3108 O O . ILE B 1 188 ? 5.91 7.762 -8.867 1 96.5 188 ILE B O 1
ATOM 3112 N N . LYS B 1 189 ? 6.629 8.781 -6.98 1 92.25 189 LYS B N 1
ATOM 3113 C CA . LYS B 1 189 ? 7.719 9.477 -7.656 1 92.25 189 LYS B CA 1
ATOM 3114 C C . LYS B 1 189 ? 9.078 8.984 -7.168 1 92.25 189 LYS B C 1
ATOM 3116 O O . LYS B 1 189 ? 9.203 8.516 -6.035 1 92.25 189 LYS B O 1
#

Sequence (378 aa):
MHDFIYDQNFNQVVYNQYELTNKEFENCTFTGCNFTQAFFTGTMFVDCTFKNCNFKEAKIGHVGLRNVLFVDSDFTNVNFAMTDQVIYEFHFTNCLLDYAQFYKLKLKKIQFTNCSMVSVDFMESDLTEALFDNCNLRLAVFSDSILIKSDFYSSYNFSINPEKNKLKKAIFSQENIKGLLDTYEIIIKMHDFIYDQNFNQVVYNQYELTNKEFENCTFTGCNFTQAFFTGTMFVDCTFKNCNFKEAKIGHVGLRNVLFVDSDFTNVNFAMTDQVIYEFHFTNCLLDYAQFYKLKLKKIQFTNCSMVSVDFMESDLTEALFDNCNLRLAVFSDSILIKSDFYSSYNFSINPEKNKLKKAIFSQENIKGLLDTYEIIIK

Nearest PDB structures (foldseek):
  2xt2-assembly1_B  TM=9.691E-01  e=7.560E-17  Xanthomonas albilineans
  2xt4-assembly1_A  TM=9.758E-01  e=3.633E-16  Xanthomonas albilineans
  5dqa-assembly3_C-2  TM=7.838E-01  e=1.634E-08  synthetic construct
  2xty-assembly1_A  TM=5.344E-01  e=1.434E-11  Klebsiella pneumoniae
  5di5-assembly1_A-2  TM=4.162E-01  e=1.858E-07  synthetic construct

Secondary structure (DSSP, 8-state):
--EEEES-EEES-B-TT-EEESEEEES-EEES-B-TT-EEES-EEES-EEES-B-TT-EEESEEEEEEEEES-B-TT-B-TTEEEEEEEEEEES-B-TT-B-TT-B-TT-EEES-B-TT-B-TT-B-TT-EEES-B-TT-B-SS-B-TT-B-TT-BS----TTSSB-TT-EE-TTTGGGGSGGGT-EE-/--EEEES-EEES-B-TT-EEESEEEES-EEES-B-TT-EEES-EEES-EEES-B-TT-EEESEEEEEEEEES-B-TT-B-TTEEEEEEEEEEES-B-TT-B-TT-B-TT-EEES-B-TT-B-TT-B-TT-EEES-B-TT-B-SS-B-TT-B-TT-BS----TTSSB-TT-EE-TTTGGGGSGGGT-EE-

Organism: Flavobacterium columnare (strain ATCC 49512 / CIP 103533 / TG 44/87) (NCBI:txid1041826)

Solvent-accessible surface area (backbone atoms only — not comparable to full-atom values): 16278 Å² total; per-residue (Å²): 129,70,52,74,46,68,67,44,78,44,70,59,44,76,38,59,65,32,75,47,62,37,32,33,37,32,49,26,39,35,38,46,25,34,31,36,44,14,36,36,32,53,23,34,36,34,50,25,40,37,36,47,27,35,32,37,47,23,42,50,39,47,28,36,39,33,52,29,41,39,27,48,25,34,32,35,48,21,49,50,54,39,42,40,64,90,40,63,39,52,35,37,32,46,24,36,30,31,47,16,32,40,44,62,34,70,40,56,53,28,39,38,32,48,23,42,27,38,43,18,32,34,36,48,14,34,29,36,46,18,38,36,39,46,25,41,24,37,70,27,40,58,40,57,19,34,31,33,43,15,34,38,49,61,25,42,63,43,58,41,49,64,90,46,31,42,41,49,51,15,31,29,20,69,82,47,49,60,23,52,44,59,88,50,47,51,40,76,91,130,72,53,74,46,68,68,46,76,44,70,60,43,77,38,60,64,32,75,48,62,37,32,33,38,32,49,27,38,35,37,46,24,33,30,36,43,14,37,37,32,53,22,35,37,32,51,25,40,38,35,46,28,34,32,37,48,22,41,52,38,46,28,35,39,32,51,28,42,39,29,47,25,35,31,36,48,20,50,50,54,40,43,40,63,89,39,64,40,53,35,38,33,46,26,36,32,32,48,15,31,39,42,63,35,66,39,55,53,26,38,38,32,49,25,42,26,39,43,18,32,34,37,47,13,32,30,36,46,15,36,36,39,47,25,42,27,38,70,28,40,60,40,58,18,35,32,34,42,16,34,39,49,61,26,41,62,44,59,40,50,63,88,44,32,42,40,48,50,15,32,29,19,68,81,46,49,60,25,51,44,60,88,51,46,51,39,76,91

pLDDT: mean 94.65, std 7.28, range [49.06, 98.88]

Radius of gyration: 31.04 Å; Cα contacts (8 Å, |Δi|>4): 1300; chains: 2; bounding box: 28×98×60 Å